Protein AF-A0A537PM00-F1 (afdb_monomer)

Nearest PDB structures (foldseek):
  5ksq-assembly1_A  TM=4.890E-01  e=3.059E-01  Xylella fastidiosa 9a5c
  5ksr-assembly1_B  TM=4.774E-01  e=4.488E-01  Xylella fastidiosa 9a5c
  8pk5-assembly1_A  TM=3.782E-01  e=7.976E-01  Homo sapiens
  8pk6-assembly2_C  TM=3.910E-01  e=1.170E+00  Homo sapiens
  9fa4-assembly1_A  TM=3.550E-01  e=1.611E+00  Homo sapiens

Foldseek 3Di:
DDDDDDDDDDDDDDDDDDDDDDDDDDDPPPDDPPVVVVVVVQVVVFDFLVVVQVVCVVLVFAEDEAEEEEEDQDPGGDRVVVVVCCVPVSYDYQAYEHEYEDEDQAQADDLVRQWDWDDSHSNYIYIYGYGYPNDDDDPLVSVVSVCVDPSNDPHDSVPYHYHYDDDDDDDPPPDPPADPPDDDDDDDDDDDDDDDDD

Structure (mmCIF, N/CA/C/O backbone):
data_AF-A0A537PM00-F1
#
_entry.id   AF-A0A537PM00-F1
#
loop_
_atom_site.group_PDB
_atom_site.id
_atom_site.type_symbol
_atom_site.label_atom_id
_atom_site.label_alt_id
_atom_site.label_comp_id
_atom_site.label_asym_id
_atom_site.label_entity_id
_atom_site.label_seq_id
_atom_site.pdbx_PDB_ins_code
_atom_site.Cartn_x
_atom_site.Cartn_y
_atom_site.Cartn_z
_atom_site.occupancy
_atom_site.B_iso_or_equiv
_atom_site.auth_seq_id
_atom_site.auth_comp_id
_atom_site.auth_asym_id
_atom_site.auth_atom_id
_atom_site.pdbx_PDB_model_num
ATOM 1 N N . MET A 1 1 ? 21.710 -29.309 -70.285 1.00 40.22 1 MET A N 1
ATOM 2 C CA . MET A 1 1 ? 23.106 -29.637 -70.669 1.00 40.22 1 MET A CA 1
ATOM 3 C C . MET A 1 1 ? 24.051 -28.569 -70.123 1.00 40.22 1 MET A C 1
ATOM 5 O O . MET A 1 1 ? 23.637 -27.424 -70.018 1.00 40.22 1 MET A O 1
ATOM 9 N N . ARG A 1 2 ? 25.289 -28.936 -69.764 1.00 36.19 2 ARG A N 1
ATOM 10 C CA . ARG A 1 2 ? 26.385 -28.049 -69.307 1.00 36.19 2 ARG A CA 1
ATOM 11 C C . ARG A 1 2 ? 27.651 -28.437 -70.090 1.00 36.19 2 ARG A C 1
ATOM 13 O O . ARG A 1 2 ? 27.814 -29.636 -70.314 1.00 36.19 2 ARG A O 1
ATOM 20 N N . PRO A 1 3 ? 28.487 -27.487 -70.553 1.00 44.44 3 PRO A N 1
ATOM 21 C CA . PRO A 1 3 ? 29.876 -27.334 -70.040 1.00 44.44 3 PRO A CA 1
ATOM 22 C C . PRO A 1 3 ? 30.380 -25.853 -70.138 1.00 44.44 3 PRO A C 1
ATOM 24 O O . PRO A 1 3 ? 29.645 -25.020 -70.648 1.00 44.44 3 PRO A O 1
ATOM 27 N N . LEU A 1 4 ? 31.571 -25.383 -69.714 1.00 32.53 4 LEU A N 1
ATOM 28 C CA . LEU A 1 4 ? 32.549 -25.750 -68.664 1.00 32.53 4 LEU A CA 1
ATOM 29 C C . LEU A 1 4 ? 33.390 -24.493 -68.288 1.00 32.53 4 LEU A C 1
ATOM 31 O O . LEU A 1 4 ? 33.630 -23.664 -69.156 1.00 32.53 4 LEU A O 1
ATOM 35 N N . ARG A 1 5 ? 34.001 -24.470 -67.084 1.00 31.89 5 ARG A N 1
ATOM 36 C CA . ARG A 1 5 ? 35.160 -23.611 -66.682 1.00 31.89 5 ARG A CA 1
ATOM 37 C C . ARG A 1 5 ? 34.893 -22.078 -66.603 1.00 31.89 5 ARG A C 1
ATOM 39 O O . ARG A 1 5 ? 33.915 -21.584 -67.130 1.00 31.89 5 ARG A O 1
ATOM 46 N N . SER A 1 6 ? 35.686 -21.276 -65.875 1.00 34.56 6 SER A N 1
ATOM 47 C CA . SER A 1 6 ? 37.011 -21.529 -65.273 1.00 34.56 6 SER A CA 1
ATOM 48 C C . SER A 1 6 ? 37.167 -21.018 -63.826 1.00 34.56 6 SER A C 1
ATOM 50 O O . SER A 1 6 ? 36.463 -20.114 -63.388 1.00 34.56 6 SER A O 1
ATOM 52 N N . ARG A 1 7 ? 38.124 -21.605 -63.089 1.00 36.31 7 ARG A N 1
ATOM 53 C CA . ARG A 1 7 ? 38.663 -21.066 -61.827 1.00 36.31 7 ARG A CA 1
ATOM 54 C C . ARG A 1 7 ? 39.645 -19.926 -62.127 1.00 36.31 7 ARG A C 1
ATOM 56 O O . ARG A 1 7 ? 40.481 -20.109 -63.010 1.00 36.31 7 ARG A O 1
ATOM 63 N N . ARG A 1 8 ? 39.718 -18.912 -61.256 1.00 34.91 8 ARG A N 1
ATOM 64 C CA . ARG A 1 8 ? 41.009 -18.371 -60.778 1.00 34.91 8 ARG A CA 1
ATOM 65 C C . ARG A 1 8 ? 40.946 -18.069 -59.283 1.00 34.91 8 ARG A C 1
ATOM 67 O O . ARG A 1 8 ? 39.906 -17.688 -58.761 1.00 34.91 8 ARG A O 1
ATOM 74 N N . SER A 1 9 ? 42.078 -18.284 -58.626 1.00 34.25 9 SER A N 1
ATOM 75 C CA . SER A 1 9 ? 42.306 -18.148 -57.189 1.00 34.25 9 SER A CA 1
ATOM 76 C C . SER A 1 9 ? 43.683 -17.524 -56.976 1.00 34.25 9 SER A C 1
ATOM 78 O O . SER A 1 9 ? 44.657 -18.068 -57.489 1.00 34.25 9 SER A O 1
ATOM 80 N N . PHE A 1 10 ? 43.742 -16.434 -56.218 1.00 30.50 10 PHE A N 1
ATOM 81 C CA . PHE A 1 10 ? 44.929 -15.751 -55.678 1.00 30.50 10 PHE A CA 1
ATOM 82 C C . PHE A 1 10 ? 44.395 -15.029 -54.413 1.00 30.50 10 PHE A C 1
ATOM 84 O O . PHE A 1 10 ? 43.325 -14.432 -54.502 1.00 30.50 10 PHE A O 1
ATOM 91 N N . SER A 1 11 ? 44.864 -15.211 -53.166 1.00 31.08 11 SER A N 1
ATOM 92 C CA . SER A 1 11 ? 46.208 -14.978 -52.585 1.00 31.08 11 SER A CA 1
ATOM 93 C C . SER A 1 11 ? 46.788 -13.607 -52.978 1.00 31.08 11 SER A C 1
ATOM 95 O O . SER A 1 11 ? 46.735 -13.234 -54.137 1.00 31.08 11 SER A O 1
ATOM 97 N N . ASN A 1 12 ? 47.330 -12.761 -52.101 1.00 28.44 12 ASN A N 1
ATOM 98 C CA . ASN A 1 12 ? 47.753 -12.863 -50.698 1.00 28.44 12 ASN A CA 1
ATOM 99 C C . ASN A 1 12 ? 47.516 -11.461 -50.059 1.00 28.44 12 ASN A C 1
ATOM 101 O O . ASN A 1 12 ? 47.523 -10.468 -50.775 1.00 28.44 12 ASN A O 1
ATOM 105 N N . GLY A 1 13 ? 47.173 -11.299 -48.780 1.00 28.38 13 GLY A N 1
ATOM 106 C CA . GLY A 1 13 ? 48.170 -11.190 -47.708 1.00 28.38 13 GLY A CA 1
ATOM 107 C C . GLY A 1 13 ? 48.757 -9.771 -47.557 1.00 28.38 13 GLY A C 1
ATOM 108 O O . GLY A 1 13 ? 49.742 -9.451 -48.210 1.00 28.38 13 GLY A O 1
ATOM 109 N N . ALA A 1 14 ? 48.207 -8.956 -46.647 1.00 33.38 14 ALA A N 1
ATOM 110 C CA . ALA A 1 14 ? 48.856 -7.748 -46.118 1.00 33.38 14 ALA A CA 1
ATOM 111 C C . ALA A 1 14 ? 48.401 -7.498 -44.667 1.00 33.38 14 ALA A C 1
ATOM 113 O O . ALA A 1 14 ? 47.208 -7.547 -44.368 1.00 33.38 14 ALA A O 1
ATOM 114 N N . GLN A 1 15 ? 49.355 -7.282 -43.759 1.00 34.00 15 GLN A N 1
ATOM 115 C CA . GLN A 1 15 ? 49.109 -7.076 -42.328 1.00 34.00 15 GLN A CA 1
ATOM 116 C C . GLN A 1 15 ? 48.976 -5.586 -41.976 1.00 34.00 15 GLN A C 1
ATOM 118 O O . GLN A 1 15 ? 49.559 -4.737 -42.644 1.00 34.00 15 GLN A O 1
ATOM 123 N N . GLY A 1 16 ? 48.337 -5.304 -40.835 1.00 28.77 16 GLY A N 1
ATOM 124 C CA . GLY A 1 16 ? 48.616 -4.106 -40.036 1.00 28.77 16 GLY A CA 1
ATOM 125 C C . GLY A 1 16 ? 47.567 -2.992 -40.088 1.00 28.77 16 GLY A C 1
ATOM 126 O O . GLY A 1 16 ? 47.546 -2.179 -41.002 1.00 28.77 16 GLY A O 1
ATOM 127 N N . SER A 1 17 ? 46.795 -2.839 -39.011 1.00 35.16 17 SER A N 1
ATOM 128 C CA . SER A 1 17 ? 47.140 -1.844 -37.980 1.00 35.16 17 SER A CA 1
ATOM 129 C C . SER A 1 17 ? 46.074 -1.791 -36.882 1.00 35.16 17 SER A C 1
ATOM 131 O O . SER A 1 17 ? 44.874 -1.719 -37.140 1.00 35.16 17 SER A O 1
ATOM 133 N N . LEU A 1 18 ? 46.531 -1.812 -35.634 1.00 38.19 18 LEU A N 1
ATOM 134 C CA . LEU A 1 18 ? 45.698 -1.704 -34.446 1.00 38.19 18 LEU A CA 1
ATOM 135 C C . LEU A 1 18 ? 45.277 -0.233 -34.257 1.00 38.19 18 LEU A C 1
ATOM 137 O O . LEU A 1 18 ? 46.126 0.600 -33.945 1.00 38.19 18 LEU A O 1
ATOM 141 N N . LYS A 1 19 ? 43.983 0.106 -34.368 1.00 38.69 19 LYS A N 1
ATOM 142 C CA . LYS A 1 19 ? 43.458 1.353 -33.777 1.00 38.69 19 LYS A CA 1
ATOM 143 C C . LYS A 1 19 ? 42.208 1.119 -32.937 1.00 38.69 19 LYS A C 1
ATOM 145 O O . LYS A 1 19 ? 4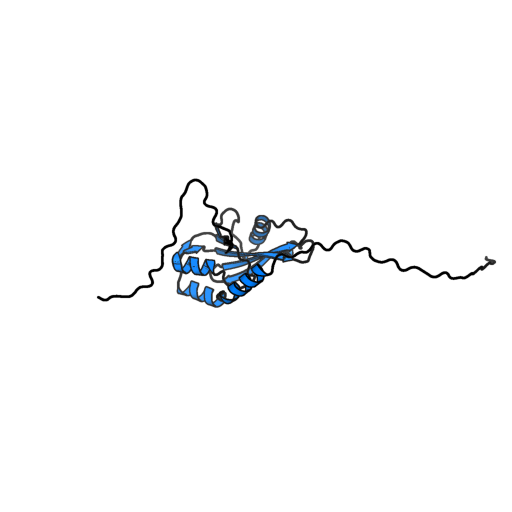1.220 0.534 -33.365 1.00 38.69 19 LYS A O 1
ATOM 150 N N . GLN A 1 20 ? 42.335 1.562 -31.693 1.00 40.91 20 GLN A N 1
ATOM 151 C CA . GLN A 1 20 ? 41.449 1.303 -30.571 1.00 40.91 20 GLN A CA 1
ATOM 152 C C . GLN A 1 20 ? 40.139 2.099 -30.656 1.00 40.91 20 GLN A C 1
ATOM 154 O O . GLN A 1 20 ? 40.108 3.223 -31.148 1.00 40.91 20 GLN A O 1
ATOM 159 N N . GLY A 1 21 ? 39.105 1.560 -30.007 1.00 32.59 21 GLY A N 1
ATOM 160 C CA . GLY A 1 21 ? 38.351 2.362 -29.042 1.00 32.59 21 GLY A CA 1
ATOM 161 C C . GLY A 1 21 ? 37.271 3.300 -29.576 1.00 32.59 21 GLY A C 1
ATOM 162 O O . GLY A 1 21 ? 37.342 4.504 -29.357 1.00 32.59 21 GLY A O 1
ATOM 163 N N . ARG A 1 22 ? 36.170 2.744 -30.098 1.00 45.22 22 ARG A N 1
ATOM 164 C CA . ARG A 1 22 ? 34.860 3.374 -29.869 1.00 45.22 22 ARG A CA 1
ATOM 165 C C . ARG A 1 22 ? 34.348 2.938 -28.493 1.00 45.22 22 ARG A C 1
ATOM 167 O O . ARG A 1 22 ? 33.936 1.794 -28.333 1.00 45.22 22 ARG A O 1
ATOM 174 N N . ARG A 1 23 ? 34.345 3.847 -27.518 1.00 36.25 23 ARG A N 1
ATOM 175 C CA . ARG A 1 23 ? 33.449 3.784 -26.353 1.00 36.25 23 ARG A CA 1
ATOM 176 C C . ARG A 1 23 ? 32.630 5.065 -26.322 1.00 36.25 23 ARG A C 1
ATOM 178 O O . ARG A 1 23 ? 33.195 6.151 -26.417 1.00 36.25 23 ARG A O 1
ATOM 185 N N . ALA A 1 24 ? 31.314 4.926 -26.195 1.00 41.91 24 ALA A N 1
ATOM 186 C CA . ALA A 1 24 ? 30.487 6.031 -25.733 1.00 41.91 24 ALA A CA 1
ATOM 187 C C . ALA A 1 24 ? 30.914 6.389 -24.294 1.00 41.91 24 ALA A C 1
ATOM 189 O O . ALA A 1 24 ? 31.340 5.490 -23.562 1.00 41.91 24 ALA A O 1
ATOM 190 N N . PRO A 1 25 ? 30.842 7.663 -23.878 1.00 37.38 25 PRO A N 1
ATOM 191 C CA . PRO A 1 25 ? 31.108 8.022 -22.493 1.00 37.38 25 PRO A CA 1
ATOM 192 C C . PRO A 1 25 ? 30.031 7.414 -21.586 1.00 37.38 25 PRO A C 1
ATOM 194 O O . PRO A 1 25 ? 28.849 7.728 -21.729 1.00 37.38 25 PRO A O 1
ATOM 197 N N . ASP A 1 26 ? 30.450 6.558 -20.651 1.00 40.34 26 ASP A N 1
ATOM 198 C CA . ASP A 1 26 ? 29.596 6.070 -19.568 1.00 40.34 26 ASP A CA 1
ATOM 199 C C . ASP A 1 26 ? 29.036 7.266 -18.785 1.00 40.34 26 ASP A C 1
ATOM 201 O O . ASP A 1 26 ? 29.788 8.032 -18.177 1.00 40.34 26 ASP A O 1
ATOM 205 N N . LEU A 1 27 ? 27.711 7.418 -18.775 1.00 41.03 27 LEU A N 1
ATOM 206 C CA . LEU A 1 27 ? 27.029 8.332 -17.863 1.00 41.03 27 LEU A CA 1
ATOM 207 C C . LEU A 1 27 ? 27.158 7.767 -16.440 1.00 41.03 27 LEU A C 1
ATOM 209 O O . LEU A 1 27 ? 26.622 6.689 -16.168 1.00 41.03 27 LEU A O 1
ATOM 213 N N . PRO A 1 28 ? 27.840 8.453 -15.503 1.00 39.81 28 PRO A N 1
ATOM 214 C CA . PRO A 1 28 ? 28.025 7.921 -14.165 1.00 39.81 28 PRO A CA 1
ATOM 215 C C . PRO A 1 28 ? 26.716 8.038 -13.382 1.00 39.81 28 PRO A C 1
ATOM 217 O O . PRO A 1 28 ? 26.433 9.075 -12.776 1.00 39.81 28 PRO A O 1
ATOM 220 N N . ASN A 1 29 ? 25.939 6.954 -13.326 1.00 46.81 29 ASN A N 1
ATOM 221 C CA . ASN A 1 29 ? 24.838 6.829 -12.374 1.00 46.81 29 ASN A CA 1
ATOM 222 C C . ASN A 1 29 ? 25.399 6.674 -10.944 1.00 46.81 29 ASN A C 1
ATOM 224 O O . ASN A 1 29 ? 25.472 5.584 -10.382 1.00 46.81 29 ASN A O 1
ATOM 228 N N . ARG A 1 30 ? 25.872 7.789 -10.375 1.00 51.03 30 ARG A N 1
ATOM 229 C CA . ARG A 1 30 ? 26.383 7.909 -9.001 1.00 51.03 30 ARG A CA 1
ATOM 230 C C . ARG A 1 30 ? 25.526 8.851 -8.161 1.00 51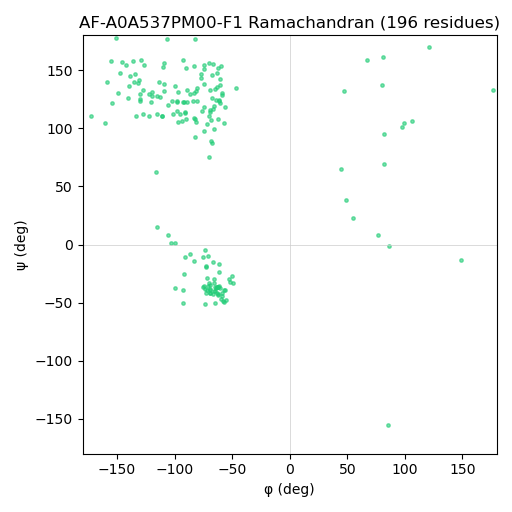.03 30 ARG A C 1
ATOM 232 O O . ARG A 1 30 ? 25.993 9.848 -7.617 1.00 51.03 30 ARG A O 1
ATOM 239 N N . ARG A 1 31 ? 24.267 8.463 -8.002 1.00 49.94 31 ARG A N 1
ATOM 240 C CA . ARG A 1 31 ? 23.513 8.594 -6.749 1.00 49.94 31 ARG A CA 1
ATOM 241 C C . ARG A 1 31 ? 22.872 7.211 -6.605 1.00 49.94 31 ARG A C 1
ATOM 243 O O . ARG A 1 31 ? 22.140 6.807 -7.491 1.00 49.94 31 ARG A O 1
ATOM 250 N N . ILE A 1 32 ? 23.258 6.365 -5.653 1.00 49.94 32 ILE A N 1
ATOM 251 C CA . ILE A 1 32 ? 22.787 6.431 -4.266 1.00 49.94 32 ILE A CA 1
ATOM 252 C C . ILE A 1 32 ? 23.592 5.412 -3.415 1.00 49.94 32 ILE A C 1
ATOM 254 O O . ILE A 1 32 ? 23.433 4.205 -3.587 1.00 49.94 32 ILE A O 1
ATOM 258 N N . PRO A 1 33 ? 24.474 5.866 -2.504 1.00 46.69 33 PRO A N 1
ATOM 259 C CA . PRO A 1 33 ? 24.948 5.032 -1.386 1.00 46.69 33 PRO A CA 1
ATOM 260 C C . PRO A 1 33 ? 24.205 5.351 -0.079 1.00 46.69 33 PRO A C 1
ATOM 262 O O . PRO A 1 33 ? 23.893 4.462 0.711 1.00 46.69 33 PRO A O 1
ATOM 265 N N . GLU A 1 34 ? 23.900 6.633 0.141 1.00 49.12 34 GLU A N 1
ATOM 266 C CA . GLU A 1 34 ? 23.347 7.147 1.399 1.00 49.12 34 GLU A CA 1
ATOM 267 C C . GLU A 1 34 ? 21.892 6.730 1.625 1.00 49.12 34 GLU A C 1
ATOM 269 O O . GLU A 1 34 ? 21.526 6.376 2.742 1.00 49.12 34 GLU A O 1
ATOM 274 N N . GLU A 1 35 ? 21.059 6.718 0.580 1.00 48.81 35 GLU A N 1
ATOM 275 C CA . GLU A 1 35 ? 19.671 6.249 0.688 1.00 48.81 35 GLU A CA 1
ATOM 276 C C . GLU A 1 35 ? 19.625 4.753 1.020 1.00 48.81 35 GLU A C 1
ATOM 278 O O . GLU A 1 35 ? 18.865 4.355 1.896 1.00 48.81 35 GLU A O 1
ATOM 283 N N . THR A 1 36 ? 20.507 3.946 0.418 1.00 54.00 36 THR A N 1
ATOM 284 C CA . THR A 1 36 ? 20.659 2.514 0.717 1.00 54.00 36 THR A CA 1
ATOM 285 C C . THR A 1 36 ? 21.087 2.287 2.166 1.00 54.00 36 THR A C 1
ATOM 287 O O . THR A 1 36 ? 20.512 1.444 2.849 1.00 54.00 36 THR A O 1
ATOM 290 N N . ALA A 1 37 ? 22.042 3.071 2.678 1.00 58.28 37 ALA A N 1
ATOM 291 C CA . ALA A 1 37 ? 22.466 3.005 4.078 1.00 58.28 37 ALA A CA 1
ATOM 292 C C . ALA A 1 37 ? 21.357 3.460 5.050 1.00 58.28 37 ALA A C 1
ATOM 294 O O . ALA A 1 37 ? 21.105 2.805 6.063 1.00 58.28 37 ALA A O 1
ATOM 295 N N . LEU A 1 38 ? 20.641 4.543 4.726 1.00 60.84 38 LEU A N 1
ATOM 296 C CA . LEU A 1 38 ? 19.494 5.030 5.500 1.00 60.84 38 LEU A CA 1
ATOM 297 C C . LEU A 1 38 ? 18.335 4.027 5.498 1.00 60.84 38 LEU A C 1
ATOM 299 O O . LEU A 1 38 ? 17.656 3.876 6.513 1.00 60.84 38 LEU A O 1
ATOM 303 N N . GLU A 1 39 ? 18.101 3.343 4.383 1.00 61.69 39 GLU A N 1
ATOM 304 C CA . GLU A 1 39 ? 17.070 2.319 4.240 1.00 61.69 39 GLU A CA 1
ATOM 305 C C . GLU A 1 39 ? 17.458 1.022 4.967 1.00 61.69 39 GLU A C 1
ATOM 307 O O . GLU A 1 39 ? 16.621 0.453 5.664 1.00 61.69 39 GLU A O 1
ATOM 312 N N . GLN A 1 40 ? 18.735 0.621 4.948 1.00 59.25 40 GLN A N 1
ATOM 313 C CA . GLN A 1 40 ? 19.267 -0.467 5.784 1.00 59.25 40 GLN A CA 1
ATOM 314 C C . GLN A 1 40 ? 19.212 -0.149 7.288 1.00 59.25 40 GLN A C 1
ATOM 316 O O . GLN A 1 40 ? 18.933 -1.029 8.102 1.00 59.25 40 GLN A O 1
ATOM 321 N N . GLN A 1 41 ? 19.443 1.104 7.690 1.00 61.69 41 GLN A N 1
ATOM 322 C CA . GLN A 1 41 ? 19.265 1.520 9.083 1.00 61.69 41 GLN A CA 1
ATOM 323 C C . GLN A 1 41 ? 17.778 1.519 9.482 1.00 61.69 41 GLN A C 1
ATOM 325 O O . GLN A 1 41 ? 17.443 1.176 10.616 1.00 61.69 41 GLN A O 1
ATOM 330 N N . ARG A 1 42 ? 16.874 1.873 8.558 1.00 64.69 42 ARG A N 1
ATOM 331 C CA . ARG A 1 42 ? 15.418 1.865 8.779 1.00 64.69 42 ARG A CA 1
ATOM 332 C C . ARG A 1 42 ? 14.821 0.463 8.782 1.00 64.69 42 ARG A C 1
ATOM 334 O O . ARG A 1 42 ? 13.899 0.234 9.560 1.00 64.69 42 ARG A O 1
ATOM 341 N N . SER A 1 43 ? 15.320 -0.463 7.965 1.00 60.84 43 SER A N 1
ATOM 342 C CA . SER A 1 43 ? 14.797 -1.833 7.891 1.00 60.84 43 SER A CA 1
ATOM 343 C C . SER A 1 43 ? 14.965 -2.580 9.216 1.00 60.84 43 SER A C 1
ATOM 345 O O . SER A 1 43 ? 14.036 -3.257 9.644 1.00 60.84 43 SER A O 1
ATOM 347 N N . ARG A 1 44 ? 16.071 -2.345 9.939 1.00 61.31 44 ARG A N 1
ATOM 348 C CA . ARG A 1 44 ? 16.313 -2.868 11.301 1.00 61.31 44 ARG A CA 1
ATOM 349 C C . ARG A 1 44 ? 15.309 -2.394 12.361 1.00 61.31 44 ARG A C 1
ATOM 351 O O . ARG A 1 44 ? 15.257 -2.980 13.434 1.00 61.31 44 ARG A O 1
ATOM 358 N N . LEU A 1 45 ? 14.545 -1.333 12.088 1.00 64.38 45 LEU A N 1
ATOM 359 C CA . LEU A 1 45 ? 13.521 -0.778 12.984 1.00 64.38 45 LEU A CA 1
ATOM 360 C C . LEU A 1 45 ? 12.088 -1.106 12.525 1.00 64.38 45 LEU A C 1
ATOM 362 O O . LEU A 1 45 ? 11.132 -0.551 13.070 1.00 64.38 45 LEU A O 1
ATOM 366 N N . ARG A 1 46 ? 11.913 -1.959 11.506 1.00 73.81 46 ARG A N 1
ATOM 367 C CA . ARG A 1 46 ? 10.585 -2.387 11.049 1.00 73.81 46 ARG A CA 1
ATOM 368 C C . ARG A 1 46 ? 10.084 -3.540 11.902 1.00 73.81 46 ARG A C 1
ATOM 370 O O . ARG A 1 46 ? 10.721 -4.584 11.975 1.00 73.81 46 ARG A O 1
ATOM 377 N N . GLN A 1 47 ? 8.911 -3.346 12.496 1.00 79.12 47 GLN A N 1
ATOM 378 C CA . GLN A 1 47 ? 8.147 -4.441 13.077 1.00 79.12 47 GLN A CA 1
ATOM 379 C C . GLN A 1 47 ? 7.655 -5.368 11.959 1.00 79.12 47 GLN A C 1
ATOM 381 O O . GLN A 1 47 ? 7.346 -4.906 10.848 1.00 79.12 47 GLN A O 1
ATOM 386 N N . ARG A 1 48 ? 7.587 -6.667 12.258 1.00 88.19 48 ARG A N 1
ATOM 387 C CA . ARG A 1 48 ? 7.028 -7.651 11.336 1.00 88.19 48 ARG A CA 1
ATOM 388 C C . ARG A 1 48 ? 5.529 -7.415 11.143 1.00 88.19 48 ARG A C 1
ATOM 390 O O . ARG A 1 48 ? 4.853 -6.812 11.979 1.00 88.19 48 ARG A O 1
ATOM 397 N N . GLU A 1 49 ? 5.016 -7.861 10.005 1.00 91.50 49 GLU A N 1
ATOM 398 C CA . GLU A 1 49 ? 3.626 -7.616 9.610 1.00 91.50 49 GLU A CA 1
ATOM 399 C C . GLU A 1 49 ? 2.633 -8.395 10.486 1.00 91.50 49 GLU A C 1
ATOM 401 O O . GLU A 1 49 ? 1.624 -7.837 10.912 1.00 91.50 49 GLU A O 1
ATOM 406 N N . ASP A 1 50 ? 2.976 -9.630 10.852 1.00 91.69 50 ASP A N 1
ATOM 407 C CA . ASP A 1 50 ? 2.214 -10.503 11.749 1.00 91.69 50 ASP A CA 1
ATOM 408 C C . ASP A 1 50 ? 2.126 -9.956 13.183 1.00 91.69 50 ASP A C 1
ATOM 410 O O . ASP A 1 50 ? 1.028 -9.801 13.723 1.00 91.69 50 ASP A O 1
ATOM 414 N N . GLU A 1 51 ? 3.261 -9.578 13.777 1.00 92.44 51 GLU A N 1
ATOM 415 C CA . GLU A 1 51 ? 3.319 -8.950 15.106 1.00 92.44 51 GLU A CA 1
ATOM 416 C C . GLU A 1 51 ? 2.480 -7.664 15.175 1.00 92.44 51 GLU A C 1
ATOM 418 O O . GLU A 1 51 ? 1.839 -7.372 16.186 1.00 92.44 51 GLU A O 1
ATOM 423 N N . PHE A 1 52 ? 2.492 -6.867 14.105 1.00 92.31 52 PHE A N 1
ATOM 424 C CA . PHE A 1 52 ? 1.724 -5.629 14.043 1.00 92.31 52 PHE A CA 1
ATOM 425 C C . PHE A 1 52 ? 0.224 -5.876 13.900 1.00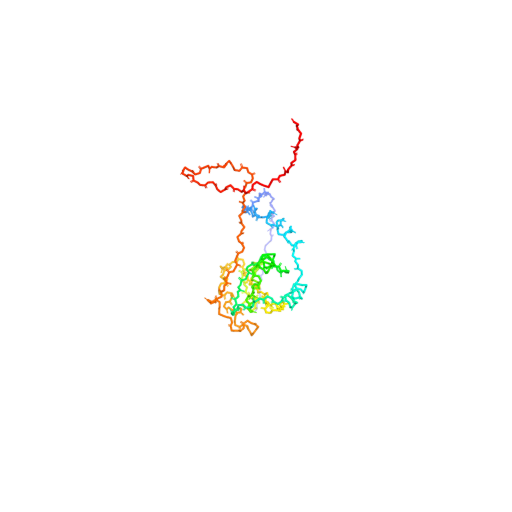 92.31 52 PHE A C 1
ATOM 427 O O . PHE A 1 52 ? -0.567 -5.201 14.557 1.00 92.31 52 PHE A O 1
ATOM 434 N N . VAL A 1 53 ? -0.182 -6.842 13.073 1.00 94.56 53 VAL A N 1
ATOM 435 C CA . VAL A 1 53 ? -1.593 -7.219 12.935 1.00 94.56 53 VAL A CA 1
ATOM 436 C C . VAL A 1 53 ? -2.137 -7.745 14.261 1.00 94.56 53 VAL A C 1
ATOM 438 O O . VAL A 1 53 ? -3.213 -7.310 14.672 1.00 94.56 53 VAL A O 1
ATOM 441 N N . ALA A 1 54 ? -1.378 -8.578 14.981 1.00 94.44 54 ALA A N 1
ATOM 442 C CA . ALA A 1 54 ? -1.733 -9.005 16.335 1.00 94.44 54 ALA A CA 1
ATOM 443 C C . ALA A 1 54 ? -1.924 -7.800 17.277 1.00 94.44 54 ALA A C 1
ATOM 445 O O . ALA A 1 54 ? -2.977 -7.670 17.905 1.00 94.44 54 ALA A O 1
ATOM 446 N N . TRP A 1 55 ? -0.970 -6.860 17.292 1.00 93.62 55 TRP A N 1
ATOM 447 C CA . TRP A 1 55 ? -1.061 -5.638 18.098 1.00 93.62 55 TRP A CA 1
ATOM 448 C C . TRP A 1 55 ? -2.298 -4.785 17.758 1.00 93.62 55 TRP A C 1
ATOM 450 O O . TRP A 1 55 ? -2.980 -4.308 18.666 1.00 93.62 55 TRP A O 1
ATOM 460 N N . VAL A 1 56 ? -2.642 -4.621 16.473 1.00 94.19 56 VAL A N 1
ATOM 461 C CA . VAL A 1 56 ? -3.842 -3.876 16.036 1.00 94.19 56 VAL A CA 1
ATOM 462 C C . VAL A 1 56 ? -5.137 -4.570 16.479 1.00 94.19 56 VAL A C 1
ATOM 464 O O . VAL A 1 56 ? -6.078 -3.889 16.888 1.00 94.19 56 VAL A O 1
ATOM 467 N N . LEU A 1 57 ? -5.202 -5.904 16.416 1.00 93.75 57 LEU A N 1
ATOM 468 C CA . LEU A 1 57 ? -6.378 -6.684 16.829 1.00 93.75 57 LEU A CA 1
ATOM 469 C C . LEU A 1 57 ? -6.595 -6.674 18.352 1.00 93.75 57 LEU A C 1
ATOM 471 O O . LEU A 1 57 ? -7.741 -6.673 18.808 1.00 93.75 57 LEU A O 1
ATOM 475 N N . GLU A 1 58 ? -5.508 -6.627 19.122 1.00 95.25 58 GLU A N 1
ATOM 476 C CA . GLU A 1 58 ? -5.521 -6.490 20.581 1.00 95.25 58 GLU A CA 1
ATOM 477 C C . GLU A 1 58 ? -5.896 -5.064 21.020 1.00 95.25 58 GLU A C 1
ATOM 479 O O . GLU A 1 58 ? -6.821 -4.878 21.807 1.00 95.25 58 GLU A O 1
ATOM 484 N N . ASN A 1 59 ? -5.223 -4.045 20.472 1.00 93.12 59 ASN A N 1
ATOM 485 C CA . ASN A 1 59 ? -5.344 -2.655 20.931 1.00 93.12 59 ASN A CA 1
ATOM 486 C C . ASN A 1 59 ? -6.556 -1.918 20.335 1.00 93.12 59 ASN A C 1
ATOM 488 O O . ASN A 1 59 ? -6.915 -0.852 20.831 1.00 93.12 59 ASN A O 1
ATOM 492 N N . ARG A 1 60 ? -7.175 -2.472 19.281 1.00 92.81 60 ARG A N 1
ATOM 493 C CA . ARG A 1 60 ? -8.435 -2.015 18.658 1.00 92.81 60 ARG A CA 1
ATOM 494 C C . ARG A 1 60 ? -8.515 -0.487 18.463 1.00 92.81 60 ARG A C 1
ATOM 496 O O . ARG A 1 60 ? -9.367 0.163 19.071 1.00 92.81 60 ARG A O 1
ATOM 503 N N . PRO A 1 61 ? -7.645 0.103 17.618 1.00 94.94 61 PRO A N 1
ATOM 504 C CA . PRO A 1 61 ? -7.706 1.529 17.306 1.00 94.94 61 PRO A CA 1
ATOM 505 C C . PRO A 1 61 ? -9.056 1.911 16.681 1.00 94.94 61 PRO A C 1
ATOM 507 O O . PRO A 1 61 ? -9.706 1.096 16.020 1.00 94.94 61 PRO A O 1
ATOM 510 N N . ILE A 1 62 ? -9.442 3.176 16.847 1.00 96.88 62 ILE A N 1
ATOM 511 C CA . ILE A 1 62 ? -10.648 3.751 16.242 1.00 96.88 62 ILE A CA 1
ATOM 512 C C . ILE A 1 62 ? -10.547 3.612 14.720 1.00 96.88 62 ILE A C 1
ATOM 514 O O . ILE A 1 62 ? -9.530 3.980 14.126 1.00 96.88 62 ILE A O 1
ATOM 518 N N . ARG A 1 63 ? -11.604 3.096 14.086 1.00 96.31 63 ARG A N 1
ATOM 519 C CA . ARG A 1 63 ? -11.688 2.985 12.627 1.00 96.31 63 ARG A CA 1
ATOM 520 C C . ARG A 1 63 ? -12.361 4.213 12.026 1.00 96.31 63 ARG A C 1
ATOM 522 O O . ARG A 1 63 ? -13.489 4.530 12.386 1.00 96.31 63 ARG A O 1
ATOM 529 N N . LEU A 1 64 ? -11.665 4.884 11.113 1.00 95.88 64 LEU A N 1
ATOM 530 C CA . LEU A 1 64 ? -12.243 5.904 10.242 1.00 95.88 64 LEU A CA 1
ATOM 531 C C . LEU A 1 64 ? -12.769 5.222 8.965 1.00 95.88 64 LEU A C 1
ATOM 533 O O . LEU A 1 64 ? -12.026 4.415 8.394 1.00 95.88 64 LEU A O 1
ATOM 537 N N . PRO A 1 65 ? -14.002 5.515 8.512 1.00 95.00 65 PRO A N 1
ATOM 538 C CA . PRO A 1 65 ? -14.560 4.896 7.317 1.00 95.00 65 PRO A CA 1
ATOM 539 C C . PRO A 1 65 ? -13.750 5.224 6.059 1.00 95.00 65 PRO A C 1
ATOM 541 O O . PRO A 1 65 ? -13.112 6.275 5.961 1.00 95.00 65 PRO A O 1
ATOM 544 N N . GLY A 1 66 ? -13.794 4.315 5.086 1.00 94.94 66 GLY A N 1
ATOM 545 C CA . GLY A 1 66 ? -13.072 4.455 3.820 1.00 94.94 66 GLY A CA 1
ATOM 546 C C . GLY A 1 66 ? -11.626 3.958 3.893 1.00 94.94 66 GLY A C 1
ATOM 547 O O . GLY A 1 66 ? -11.288 3.074 4.689 1.00 94.94 66 GLY A O 1
ATOM 548 N N . ALA A 1 67 ? -10.762 4.487 3.018 1.00 96.94 67 ALA A N 1
ATOM 549 C CA . ALA A 1 67 ? -9.395 3.995 2.872 1.00 96.94 67 ALA A CA 1
ATOM 550 C C . ALA A 1 67 ? -8.315 5.083 2.923 1.00 96.94 67 ALA A C 1
ATOM 552 O O . ALA A 1 67 ? -8.562 6.261 2.665 1.00 96.94 67 ALA A O 1
ATOM 553 N N . ALA A 1 68 ? -7.090 4.655 3.227 1.00 96.31 68 ALA A N 1
ATOM 554 C CA . ALA A 1 68 ? -5.896 5.483 3.137 1.00 96.31 68 ALA A CA 1
ATOM 555 C C . ALA A 1 68 ? -4.735 4.742 2.472 1.00 96.31 68 ALA A C 1
ATOM 557 O O . ALA A 1 68 ? -4.487 3.573 2.767 1.00 96.31 68 ALA A O 1
ATOM 558 N N . ALA A 1 69 ? -3.977 5.443 1.631 1.00 96.00 69 ALA A N 1
ATOM 559 C CA . ALA A 1 69 ? -2.744 4.943 1.036 1.00 96.00 69 ALA A CA 1
ATOM 560 C C . ALA A 1 69 ? -1.524 5.539 1.748 1.00 96.00 69 ALA A C 1
ATOM 562 O O . ALA A 1 69 ? -1.358 6.756 1.833 1.00 96.00 69 ALA A O 1
ATOM 563 N N . ILE A 1 70 ? -0.655 4.672 2.263 1.00 94.56 70 ILE A N 1
ATOM 564 C CA . ILE A 1 70 ? 0.570 5.030 2.978 1.00 94.56 70 ILE A CA 1
ATOM 565 C C . ILE A 1 70 ? 1.757 4.626 2.111 1.00 94.56 70 ILE A C 1
ATOM 567 O O . ILE A 1 70 ? 2.034 3.438 1.940 1.00 94.56 70 ILE A O 1
ATOM 571 N N . PHE A 1 71 ? 2.474 5.619 1.588 1.00 92.75 71 PHE A N 1
ATOM 572 C CA . PHE A 1 71 ? 3.647 5.386 0.754 1.00 92.75 71 PHE A CA 1
ATOM 573 C C . PHE A 1 71 ? 4.816 4.821 1.564 1.00 92.75 71 PHE A C 1
ATOM 575 O O . PHE A 1 71 ? 5.194 5.353 2.615 1.00 92.75 71 PHE A O 1
ATOM 582 N N . THR A 1 72 ? 5.436 3.768 1.036 1.00 89.38 72 THR A N 1
ATOM 583 C CA . THR A 1 72 ? 6.587 3.093 1.631 1.00 89.38 72 THR A CA 1
ATOM 584 C C . THR A 1 72 ? 7.621 2.708 0.575 1.00 89.38 72 THR A C 1
ATOM 586 O O . THR A 1 72 ? 7.286 2.168 -0.472 1.00 89.38 72 THR A O 1
ATOM 589 N N . ALA A 1 73 ? 8.901 2.940 0.878 1.00 81.50 73 ALA A N 1
ATOM 590 C CA . ALA A 1 73 ? 10.025 2.425 0.086 1.00 81.50 73 ALA A CA 1
ATOM 591 C C . ALA A 1 73 ? 10.264 0.915 0.314 1.00 81.50 73 ALA A C 1
ATOM 593 O O . ALA A 1 73 ? 11.040 0.284 -0.394 1.00 81.50 73 ALA A O 1
ATOM 594 N N . ALA A 1 74 ? 9.607 0.336 1.324 1.00 73.75 74 ALA A N 1
ATOM 595 C CA . ALA A 1 74 ? 9.777 -1.052 1.728 1.00 73.75 74 ALA A CA 1
ATOM 596 C C . ALA A 1 74 ? 8.872 -2.004 0.941 1.00 73.75 74 ALA A C 1
ATOM 598 O O . ALA A 1 74 ? 7.649 -1.839 0.960 1.00 73.75 74 ALA A O 1
ATOM 599 N N . SER A 1 75 ? 9.459 -3.065 0.387 1.00 72.69 75 SER A N 1
ATOM 600 C CA . SER A 1 75 ? 8.733 -4.240 -0.109 1.00 72.69 75 SER A CA 1
ATOM 601 C C . SER A 1 75 ? 8.168 -5.125 1.012 1.00 72.69 75 SER A C 1
ATOM 603 O O . SER A 1 75 ? 7.234 -5.880 0.762 1.00 72.69 75 SER A O 1
ATOM 605 N N . SER A 1 76 ? 8.675 -5.016 2.246 1.00 82.81 76 SER A N 1
ATOM 606 C CA . SER A 1 76 ? 8.222 -5.801 3.402 1.00 82.81 76 SER A CA 1
ATOM 607 C C . SER A 1 76 ? 8.282 -5.027 4.722 1.00 82.81 76 SER A C 1
ATOM 609 O O . SER A 1 76 ? 9.047 -4.067 4.882 1.00 82.81 76 SER A O 1
ATOM 611 N N . GLY A 1 77 ? 7.473 -5.464 5.689 1.00 87.25 77 GLY A N 1
ATOM 612 C CA . GLY A 1 77 ? 7.442 -4.905 7.037 1.00 87.25 77 GLY A CA 1
ATOM 613 C C . GLY A 1 77 ? 6.626 -3.618 7.136 1.00 87.25 77 GLY A C 1
ATOM 614 O O . GLY A 1 77 ? 6.346 -2.924 6.151 1.00 87.25 77 GLY A O 1
ATOM 615 N N . ILE A 1 78 ? 6.239 -3.278 8.362 1.00 90.69 78 ILE A N 1
ATOM 616 C CA . ILE A 1 78 ? 5.351 -2.142 8.604 1.00 90.69 78 ILE A CA 1
ATOM 617 C C . ILE A 1 78 ? 6.140 -0.826 8.593 1.00 90.69 78 ILE A C 1
ATOM 619 O O . ILE A 1 78 ? 7.176 -0.717 9.260 1.00 90.69 78 ILE A O 1
ATOM 623 N N . PRO A 1 79 ? 5.677 0.214 7.869 1.00 88.69 79 PRO A N 1
ATOM 624 C CA . PRO A 1 79 ? 6.327 1.516 7.899 1.00 88.69 79 PRO A CA 1
ATOM 625 C C . PRO A 1 79 ? 6.307 2.104 9.313 1.00 88.69 79 PRO A C 1
ATOM 627 O O . PRO A 1 79 ? 5.244 2.317 9.891 1.00 88.69 79 PRO A O 1
ATOM 630 N N . LEU A 1 80 ? 7.480 2.457 9.848 1.00 84.38 80 LEU A N 1
ATOM 631 C CA . LEU A 1 80 ? 7.625 3.036 11.194 1.00 84.38 80 LEU A CA 1
ATOM 632 C C . LEU A 1 80 ? 6.726 4.272 11.430 1.00 84.38 80 LEU A C 1
ATOM 634 O O . LEU A 1 80 ? 6.271 4.516 12.544 1.00 84.38 80 LEU A O 1
ATOM 638 N N . GLY A 1 81 ? 6.418 5.030 10.370 1.00 84.06 81 GLY A N 1
ATOM 639 C CA . GLY A 1 81 ? 5.474 6.151 10.431 1.00 84.06 81 GLY A CA 1
ATOM 640 C C . GLY A 1 81 ? 4.041 5.744 10.803 1.00 84.06 81 GLY A C 1
ATOM 641 O O . GLY A 1 81 ? 3.404 6.464 11.565 1.00 84.06 81 GLY A O 1
ATOM 642 N N . LEU A 1 82 ? 3.559 4.584 10.340 1.00 89.19 82 LEU A N 1
ATOM 643 C CA . LEU A 1 82 ? 2.241 4.048 10.704 1.00 89.19 82 LEU A CA 1
ATOM 644 C C . LEU A 1 82 ? 2.209 3.611 12.176 1.00 89.19 82 LEU A C 1
ATOM 646 O O . LEU A 1 82 ? 1.261 3.923 12.893 1.00 89.19 82 LEU A O 1
ATOM 650 N N . MET A 1 83 ? 3.278 2.967 12.654 1.00 87.69 83 MET A N 1
ATOM 651 C CA . MET A 1 83 ? 3.424 2.617 14.072 1.00 87.69 83 MET A CA 1
ATOM 652 C C . MET A 1 83 ? 3.355 3.862 14.970 1.00 87.69 83 MET A C 1
ATOM 654 O O . MET A 1 83 ? 2.586 3.899 15.929 1.00 87.69 83 MET A O 1
ATOM 658 N N . HIS A 1 84 ? 4.113 4.914 14.644 1.00 87.00 84 HIS A N 1
ATOM 659 C CA . HIS A 1 84 ? 4.059 6.171 15.395 1.00 87.00 84 HIS A CA 1
ATOM 660 C C . HIS A 1 84 ? 2.681 6.844 15.313 1.00 87.00 84 HIS A C 1
ATOM 662 O O . HIS A 1 84 ? 2.175 7.300 16.337 1.00 87.00 84 HIS A O 1
ATOM 668 N N . HIS A 1 85 ? 2.045 6.857 14.135 1.00 89.00 85 HIS A N 1
ATOM 669 C CA . HIS A 1 85 ? 0.688 7.384 13.966 1.00 89.00 85 HIS A CA 1
ATOM 670 C C . HIS A 1 85 ? -0.302 6.702 14.919 1.00 89.00 85 HIS A C 1
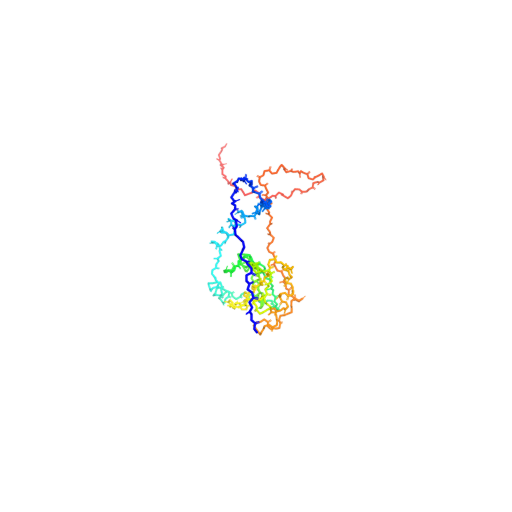ATOM 672 O O . HIS A 1 85 ? -1.033 7.384 15.632 1.00 89.00 85 HIS A O 1
ATOM 678 N N . LEU A 1 86 ? -0.282 5.369 15.003 1.00 91.06 86 LEU A N 1
ATOM 679 C CA . LEU A 1 86 ? -1.202 4.621 15.860 1.00 91.06 86 LEU A CA 1
ATOM 680 C C . LEU A 1 86 ? -0.914 4.780 17.354 1.00 91.06 86 LEU A C 1
ATOM 682 O O . LEU A 1 86 ? -1.857 4.881 18.134 1.00 91.06 86 LEU A O 1
ATOM 686 N N . ARG A 1 87 ? 0.358 4.876 17.762 1.00 88.25 87 ARG A N 1
ATOM 687 C CA . ARG A 1 87 ? 0.718 5.128 19.170 1.00 88.25 87 ARG A CA 1
ATOM 688 C C . ARG A 1 87 ? 0.209 6.477 19.684 1.00 88.25 87 ARG A C 1
ATOM 690 O O . ARG A 1 87 ? -0.175 6.564 20.848 1.00 88.25 87 ARG A O 1
ATOM 697 N N . HIS A 1 88 ? 0.207 7.508 18.837 1.00 88.50 88 HIS A N 1
ATOM 698 C CA . HIS A 1 88 ? -0.205 8.860 19.223 1.00 88.50 88 HIS A CA 1
ATOM 699 C C . HIS A 1 88 ? -1.687 9.140 18.957 1.00 88.50 88 HIS A C 1
ATOM 701 O O . HIS A 1 88 ? -2.388 9.580 19.864 1.00 88.50 88 HIS A O 1
ATOM 707 N N . ASN A 1 89 ? -2.176 8.853 17.750 1.00 90.81 89 ASN A N 1
ATOM 708 C CA . ASN A 1 89 ? -3.530 9.223 17.332 1.00 90.81 89 ASN A CA 1
ATOM 709 C C . ASN A 1 89 ? -4.562 8.128 17.619 1.00 90.81 89 ASN A C 1
ATOM 711 O O . ASN A 1 89 ? -5.741 8.436 17.747 1.00 90.81 89 ASN A O 1
ATOM 715 N N . ARG A 1 90 ? -4.141 6.855 17.700 1.00 9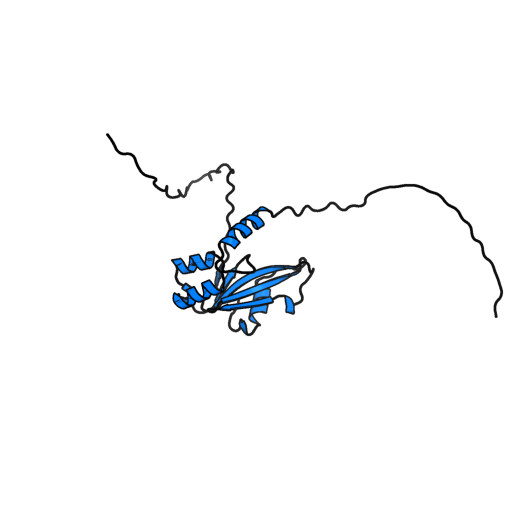2.50 90 ARG A N 1
ATOM 716 C CA . ARG A 1 90 ? -5.012 5.678 17.911 1.00 92.50 90 ARG A CA 1
ATOM 717 C C . ARG A 1 90 ? -6.158 5.533 16.894 1.00 92.50 90 ARG A C 1
ATOM 719 O O . ARG A 1 90 ? -7.143 4.857 17.176 1.00 92.50 90 ARG A O 1
ATOM 726 N N . VAL A 1 91 ? -6.008 6.133 15.712 1.00 95.12 91 VAL A N 1
ATOM 727 C CA . VAL A 1 91 ? -6.948 6.058 14.584 1.00 95.12 91 VAL A CA 1
ATOM 728 C C . VAL A 1 91 ? -6.294 5.301 13.428 1.00 95.12 91 VAL A C 1
ATOM 730 O O . VAL A 1 91 ? -5.111 5.488 13.145 1.00 95.12 91 VAL A O 1
ATOM 733 N N . LEU A 1 92 ? -7.069 4.457 12.752 1.00 95.75 92 LEU A N 1
ATOM 734 C CA . LEU A 1 92 ? -6.706 3.754 11.522 1.00 95.75 92 LEU A CA 1
ATOM 735 C C . LEU A 1 92 ? -7.877 3.865 10.541 1.00 95.75 92 LEU A C 1
ATOM 737 O O . LEU A 1 92 ? -9.020 3.847 10.977 1.00 95.75 92 LEU A O 1
ATOM 741 N N . HIS A 1 93 ? -7.646 3.933 9.231 1.00 96.81 93 HIS A N 1
ATOM 742 C CA . HIS A 1 93 ? -8.764 3.754 8.292 1.00 96.81 93 HIS A CA 1
ATOM 743 C C . HIS A 1 93 ? -9.230 2.286 8.317 1.00 96.81 93 HIS A C 1
ATOM 745 O O . HIS A 1 93 ? -8.459 1.396 8.689 1.00 96.81 93 HIS A O 1
ATOM 751 N N . GLU A 1 94 ? -10.475 1.997 7.944 1.00 96.31 94 GLU A N 1
ATOM 752 C CA . GLU A 1 94 ? -10.969 0.616 7.780 1.00 96.31 94 GLU A CA 1
ATOM 753 C C . GLU A 1 94 ? -10.114 -0.179 6.789 1.00 96.31 94 GLU A C 1
ATOM 755 O O . GLU A 1 94 ? -9.803 -1.350 7.017 1.00 96.31 94 GLU A O 1
ATOM 760 N N . ARG A 1 95 ? -9.691 0.495 5.716 1.00 97.25 95 ARG A N 1
ATOM 761 C CA . ARG A 1 95 ? -8.894 -0.048 4.618 1.00 97.25 95 ARG A CA 1
ATOM 762 C C . ARG A 1 95 ? -7.572 0.720 4.528 1.00 97.25 95 ARG A C 1
ATOM 764 O O . ARG A 1 95 ? -7.568 1.946 4.465 1.00 97.25 95 ARG A O 1
ATOM 771 N N . VAL A 1 96 ? -6.434 0.031 4.517 1.00 96.81 96 VAL A N 1
ATOM 772 C CA . VAL A 1 96 ? -5.112 0.682 4.435 1.00 96.81 96 VAL A CA 1
ATOM 773 C C . VAL A 1 96 ? -4.269 0.039 3.348 1.00 96.81 96 VAL A C 1
ATOM 775 O O . VAL A 1 96 ? -4.035 -1.165 3.368 1.00 96.81 96 VAL A O 1
ATOM 778 N N . LEU A 1 97 ? -3.781 0.855 2.419 1.00 97.19 97 LEU A N 1
ATOM 779 C CA . LEU A 1 97 ? -2.918 0.427 1.326 1.00 97.19 97 LEU A CA 1
ATOM 780 C C . LEU A 1 97 ? -1.468 0.783 1.663 1.00 97.19 97 LEU A C 1
ATOM 782 O O . LEU A 1 97 ? -1.117 1.960 1.723 1.00 97.19 97 LEU A O 1
ATOM 786 N N . LEU A 1 98 ? -0.617 -0.218 1.894 1.00 95.81 98 LEU A N 1
ATOM 787 C CA . LEU A 1 98 ? 0.830 -0.013 2.005 1.00 95.81 98 LEU A CA 1
ATOM 788 C C . LEU A 1 98 ? 1.402 0.034 0.589 1.00 95.81 98 LEU A C 1
ATOM 790 O O . LEU A 1 98 ? 1.682 -1.008 -0.003 1.00 95.81 98 LEU A O 1
ATOM 794 N N . LEU A 1 99 ? 1.494 1.245 0.044 1.00 95.44 99 LEU A N 1
ATOM 795 C CA . LEU A 1 99 ? 1.762 1.502 -1.366 1.00 95.44 99 LEU A CA 1
ATOM 796 C C . LEU A 1 99 ? 3.263 1.683 -1.618 1.00 95.44 99 LEU A C 1
ATOM 798 O O . LEU A 1 99 ? 3.890 2.580 -1.051 1.00 95.44 99 LEU A O 1
ATOM 802 N N . SER A 1 100 ? 3.828 0.863 -2.497 1.00 93.88 100 SER A N 1
ATOM 803 C CA . SER A 1 100 ? 5.198 0.989 -2.998 1.00 93.88 100 SER A CA 1
ATOM 804 C C . SER A 1 100 ? 5.217 1.003 -4.527 1.00 93.88 100 SER A C 1
ATOM 806 O O . SER A 1 100 ? 4.323 0.480 -5.192 1.00 93.88 100 SER A O 1
ATOM 808 N N . THR A 1 101 ? 6.255 1.612 -5.092 1.00 93.69 101 THR A N 1
ATOM 809 C CA . THR A 1 101 ? 6.533 1.607 -6.532 1.00 93.69 101 THR A CA 1
ATOM 810 C C . THR A 1 101 ? 7.886 0.956 -6.770 1.00 93.69 101 THR A C 1
ATOM 812 O O . THR A 1 101 ? 8.857 1.334 -6.112 1.00 93.69 101 THR A O 1
ATOM 815 N N . VAL A 1 102 ? 7.967 0.014 -7.705 1.00 92.88 102 VAL A N 1
ATOM 816 C CA . VAL A 1 102 ? 9.204 -0.682 -8.072 1.00 92.88 102 VAL A CA 1
ATOM 817 C C . VAL A 1 102 ? 9.488 -0.433 -9.549 1.00 92.88 102 VAL A C 1
ATOM 819 O O . VAL A 1 102 ? 8.660 -0.729 -10.410 1.00 92.88 102 VAL A O 1
ATOM 822 N N . SER A 1 103 ? 10.666 0.115 -9.839 1.00 92.06 103 SER A N 1
ATOM 823 C CA . SER A 1 103 ? 11.199 0.145 -11.201 1.00 92.06 103 SER A CA 1
ATOM 824 C C . SER A 1 103 ? 11.820 -1.208 -11.522 1.00 92.06 103 SER A C 1
ATOM 826 O O . SER A 1 103 ? 12.562 -1.759 -10.710 1.00 92.06 103 SER A O 1
ATOM 828 N N . THR A 1 104 ? 11.521 -1.726 -12.705 1.00 91.75 104 THR A N 1
ATOM 829 C CA . THR A 1 104 ? 11.990 -3.023 -13.200 1.00 91.75 104 THR A CA 1
ATOM 830 C C . THR A 1 104 ? 13.017 -2.838 -14.317 1.00 91.75 104 THR A C 1
ATOM 832 O O . THR A 1 104 ? 13.013 -1.820 -15.013 1.00 91.75 104 THR A O 1
ATOM 835 N N . ASP A 1 105 ? 13.875 -3.840 -14.524 1.00 92.50 105 ASP A N 1
ATOM 836 C CA . ASP A 1 105 ? 14.878 -3.838 -15.603 1.00 92.50 105 ASP A CA 1
ATOM 837 C C . ASP A 1 105 ? 14.265 -4.071 -17.001 1.00 92.50 105 ASP A C 1
ATOM 839 O O . ASP A 1 105 ? 14.958 -3.985 -18.016 1.00 92.50 105 ASP A O 1
ATOM 843 N N . ALA A 1 106 ? 12.958 -4.345 -17.084 1.00 93.75 106 ALA A N 1
ATOM 844 C CA . ALA A 1 106 ? 12.227 -4.414 -18.343 1.00 93.75 106 ALA A CA 1
ATOM 845 C C . ALA A 1 106 ? 11.927 -2.996 -18.877 1.00 93.75 106 ALA A C 1
ATOM 847 O O . ALA A 1 106 ? 11.605 -2.096 -18.098 1.00 93.75 106 ALA A O 1
ATOM 848 N N . PRO A 1 107 ? 11.973 -2.752 -20.202 1.00 93.88 107 PRO A N 1
ATOM 849 C CA . PRO A 1 107 ? 11.691 -1.424 -20.754 1.00 93.88 107 PRO A CA 1
ATOM 850 C C . PRO A 1 107 ? 10.232 -0.997 -20.539 1.00 93.88 107 PRO A C 1
ATOM 852 O O . PRO A 1 107 ? 9.961 0.186 -20.333 1.00 93.88 107 PRO A O 1
ATOM 855 N N . ARG A 1 108 ? 9.300 -1.956 -20.562 1.00 94.44 108 ARG A N 1
ATOM 856 C CA . ARG A 1 108 ? 7.871 -1.812 -20.246 1.00 94.44 108 ARG A CA 1
ATOM 857 C C . ARG A 1 108 ? 7.396 -3.060 -19.507 1.00 94.44 108 ARG A C 1
ATOM 859 O O . ARG A 1 108 ? 7.985 -4.121 -19.699 1.00 94.44 108 ARG A O 1
ATOM 866 N N . ILE A 1 109 ? 6.343 -2.920 -18.706 1.00 94.38 109 ILE A N 1
ATOM 867 C CA . ILE A 1 109 ? 5.751 -4.008 -17.914 1.00 94.38 109 ILE A CA 1
ATOM 868 C C . ILE A 1 109 ? 4.384 -4.403 -18.482 1.00 94.38 109 ILE A C 1
ATOM 870 O O . ILE A 1 109 ? 3.584 -3.536 -18.857 1.00 94.38 109 ILE A O 1
ATOM 874 N N . ASP A 1 110 ? 4.117 -5.710 -18.534 1.00 91.81 110 ASP A N 1
ATOM 875 C CA . ASP A 1 110 ? 2.811 -6.237 -18.931 1.00 91.81 110 ASP A CA 1
ATOM 876 C C . ASP A 1 110 ? 1.720 -5.733 -17.961 1.00 91.81 110 ASP A C 1
ATOM 878 O O . ASP A 1 110 ? 1.946 -5.709 -16.746 1.00 91.81 110 ASP A O 1
ATOM 882 N N . PRO A 1 111 ? 0.534 -5.312 -18.442 1.00 87.56 111 PRO A N 1
ATOM 883 C CA . PRO A 1 111 ? -0.572 -4.910 -17.576 1.00 87.56 111 PRO A CA 1
ATOM 884 C C . PRO A 1 111 ? -0.916 -5.909 -16.457 1.00 87.56 111 PRO A C 1
ATOM 886 O O . PRO A 1 111 ? -1.295 -5.462 -15.376 1.00 87.56 111 PRO A O 1
ATOM 889 N N . ALA A 1 112 ? -0.752 -7.218 -16.677 1.00 89.50 112 ALA A N 1
ATOM 890 C CA . ALA A 1 112 ? -1.001 -8.254 -15.673 1.00 89.50 112 ALA A CA 1
ATOM 891 C C . ALA A 1 112 ? 0.054 -8.283 -14.549 1.00 89.50 112 ALA A C 1
ATOM 893 O O . ALA A 1 112 ? -0.266 -8.633 -13.416 1.00 89.50 112 ALA A O 1
ATOM 894 N N . GLU A 1 113 ? 1.295 -7.880 -14.834 1.00 92.56 113 GLU A N 1
ATOM 895 C CA . GLU A 1 113 ? 2.392 -7.816 -13.854 1.00 92.56 113 GLU A CA 1
ATOM 896 C C . GLU A 1 113 ? 2.490 -6.445 -13.162 1.00 92.56 113 GLU A C 1
ATOM 898 O O . GLU A 1 113 ? 3.197 -6.289 -12.167 1.00 92.56 113 GLU A O 1
ATOM 903 N N . ARG A 1 114 ? 1.757 -5.437 -13.653 1.00 94.44 114 ARG A N 1
ATOM 904 C CA . ARG A 1 114 ? 1.816 -4.044 -13.176 1.00 94.44 114 ARG A CA 1
ATOM 905 C C . ARG A 1 114 ? 1.419 -3.859 -11.710 1.00 94.44 114 ARG A C 1
ATOM 907 O O . ARG A 1 114 ? 1.826 -2.870 -11.099 1.00 94.44 114 ARG A O 1
ATOM 914 N N . VAL A 1 115 ? 0.639 -4.776 -11.139 1.00 96.06 115 VAL A N 1
ATOM 915 C CA . VAL A 1 115 ? 0.156 -4.703 -9.754 1.00 96.06 115 VAL A CA 1
ATOM 916 C C . VAL A 1 115 ? 0.424 -6.021 -9.036 1.00 96.06 115 VAL A C 1
ATOM 918 O O . VAL A 1 115 ? 0.022 -7.083 -9.493 1.00 96.06 115 VAL A O 1
ATOM 921 N N . THR A 1 116 ? 1.034 -5.953 -7.854 1.00 95.81 116 THR A N 1
ATOM 922 C CA . THR A 1 116 ? 1.054 -7.065 -6.896 1.00 95.81 116 THR A CA 1
ATOM 923 C C . THR A 1 116 ? 0.294 -6.671 -5.637 1.00 95.81 116 THR A C 1
ATOM 925 O O . THR A 1 116 ? 0.593 -5.644 -5.023 1.00 95.81 116 THR A O 1
ATOM 928 N N . LEU A 1 117 ? -0.664 -7.508 -5.236 1.00 96.50 117 LEU A N 1
ATOM 929 C CA . LEU A 1 117 ? -1.462 -7.339 -4.026 1.00 96.50 117 LEU A CA 1
ATOM 930 C C . LEU A 1 117 ? -1.131 -8.442 -3.023 1.00 96.50 117 LEU A C 1
ATOM 932 O O . LEU A 1 117 ? -1.212 -9.623 -3.349 1.00 96.50 117 LEU 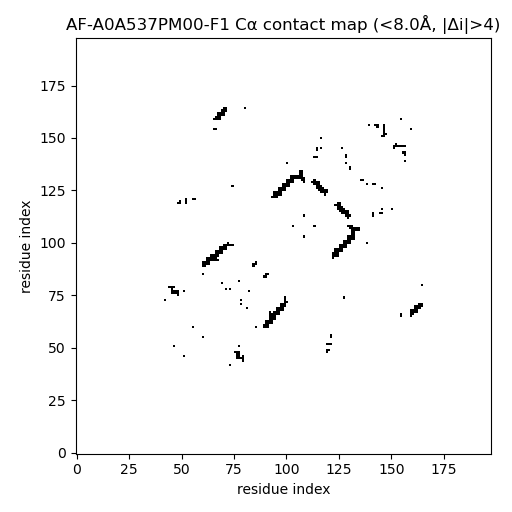A O 1
ATOM 936 N N . VAL A 1 118 ? -0.782 -8.061 -1.794 1.00 95.62 118 VAL A N 1
ATOM 937 C CA . VAL A 1 118 ? -0.547 -9.010 -0.695 1.00 95.62 118 VAL A CA 1
ATOM 938 C C . VAL A 1 118 ? -1.393 -8.591 0.509 1.00 95.62 118 VAL A C 1
ATOM 940 O O . VAL A 1 118 ? -1.143 -7.527 1.084 1.00 95.62 118 VAL A O 1
ATOM 943 N N . PRO A 1 119 ? -2.411 -9.376 0.907 1.00 95.44 119 PRO A N 1
ATOM 944 C CA . PRO A 1 119 ? -3.150 -9.133 2.140 1.00 95.44 119 PRO A CA 1
ATOM 945 C C . PRO A 1 119 ? -2.213 -9.233 3.347 1.00 95.44 119 PRO A C 1
ATOM 947 O O . PRO A 1 119 ? -1.565 -10.256 3.548 1.00 95.44 119 PRO A O 1
ATOM 950 N N . VAL A 1 120 ? -2.154 -8.175 4.155 1.00 94.75 120 VAL A N 1
ATOM 951 C CA . VAL A 1 120 ? -1.345 -8.138 5.385 1.00 94.75 120 VAL A CA 1
ATOM 952 C C . VAL A 1 120 ? -2.187 -8.564 6.590 1.00 94.75 120 VAL A C 1
ATOM 954 O O . VAL A 1 120 ? -1.713 -9.292 7.454 1.00 94.75 120 VAL A O 1
ATOM 957 N N . GLY A 1 121 ? -3.455 -8.146 6.632 1.00 94.44 121 GLY A N 1
ATOM 958 C CA . GLY A 1 121 ? -4.381 -8.419 7.737 1.00 94.44 121 GLY A CA 1
ATOM 959 C C . GLY A 1 121 ? -4.912 -7.136 8.378 1.00 94.44 121 GLY A C 1
ATOM 960 O O . GLY A 1 121 ? -4.466 -6.040 8.057 1.00 94.44 121 GLY A O 1
ATOM 961 N N . ALA A 1 122 ? -5.919 -7.244 9.250 1.00 94.56 122 ALA A N 1
ATOM 962 C CA . ALA A 1 122 ? -6.576 -6.093 9.893 1.00 94.56 122 ALA A CA 1
ATOM 963 C C . ALA A 1 122 ? -7.007 -4.962 8.917 1.00 94.56 122 ALA A C 1
ATOM 965 O O . ALA A 1 122 ? -6.915 -3.777 9.246 1.00 94.56 122 ALA A O 1
ATOM 966 N N . GLY A 1 123 ? -7.489 -5.311 7.718 1.00 95.00 123 GLY A N 1
ATOM 967 C CA . GLY A 1 123 ? -7.887 -4.343 6.680 1.00 95.00 123 GLY A CA 1
ATOM 968 C C . GLY A 1 123 ? -6.718 -3.699 5.921 1.00 95.00 123 GLY A C 1
ATOM 969 O O . GLY A 1 123 ? -6.926 -2.767 5.146 1.00 95.00 123 GLY A O 1
ATOM 970 N N . ILE A 1 124 ? -5.493 -4.179 6.141 1.00 96.31 124 ILE A N 1
ATOM 971 C CA . ILE A 1 124 ? -4.275 -3.706 5.490 1.00 96.31 124 ILE A CA 1
ATOM 972 C C . ILE A 1 124 ? -3.950 -4.619 4.304 1.00 96.31 124 ILE A C 1
ATOM 974 O O . ILE A 1 124 ? -3.886 -5.844 4.448 1.00 96.31 124 ILE A O 1
ATOM 978 N N . THR A 1 125 ? -3.682 -4.008 3.154 1.00 96.88 125 THR A N 1
ATOM 979 C CA . THR A 1 125 ? -3.209 -4.671 1.936 1.00 96.88 125 THR A CA 1
ATOM 980 C C . THR A 1 125 ? -1.951 -3.964 1.452 1.00 96.88 125 THR A C 1
ATOM 982 O O . THR A 1 125 ? -1.904 -2.736 1.372 1.00 96.88 125 THR A O 1
ATOM 985 N N . ARG A 1 126 ? -0.913 -4.722 1.118 1.00 96.00 126 ARG A N 1
ATOM 986 C CA . ARG A 1 126 ? 0.270 -4.205 0.438 1.00 96.00 126 ARG A CA 1
ATOM 987 C C . ARG A 1 126 ? -0.002 -4.137 -1.058 1.00 96.00 126 ARG A C 1
ATOM 989 O O . ARG A 1 126 ? -0.478 -5.109 -1.637 1.00 96.00 126 ARG A O 1
ATOM 996 N N . VAL A 1 127 ? 0.298 -2.987 -1.650 1.00 96.75 127 VAL A N 1
ATOM 997 C CA . VAL A 1 127 ? 0.108 -2.699 -3.073 1.00 96.75 127 VAL A CA 1
ATOM 998 C C . VAL A 1 127 ? 1.463 -2.308 -3.638 1.00 96.75 127 VAL A C 1
ATOM 1000 O O . VAL A 1 127 ? 1.985 -1.247 -3.303 1.00 96.75 127 VAL A O 1
ATOM 1003 N N . THR A 1 128 ? 2.031 -3.160 -4.483 1.00 95.88 128 THR A N 1
ATOM 1004 C CA . THR A 1 128 ? 3.269 -2.857 -5.206 1.00 95.88 128 THR A CA 1
ATOM 1005 C C . THR A 1 128 ? 2.916 -2.578 -6.658 1.00 95.88 128 THR A C 1
ATOM 1007 O O . THR A 1 128 ? 2.353 -3.442 -7.330 1.00 95.88 128 THR A O 1
ATOM 1010 N N . LEU A 1 129 ? 3.235 -1.375 -7.131 1.00 95.88 129 LEU A N 1
ATOM 1011 C CA . LEU A 1 129 ? 3.079 -0.975 -8.527 1.00 95.88 129 LEU A CA 1
ATOM 1012 C C . LEU A 1 129 ? 4.417 -1.124 -9.250 1.00 95.88 129 LEU A C 1
ATOM 1014 O O . LEU A 1 129 ? 5.411 -0.522 -8.836 1.00 95.88 129 LEU A O 1
ATOM 1018 N N . HIS A 1 130 ? 4.438 -1.903 -10.326 1.00 95.75 130 HIS A N 1
ATOM 1019 C CA . HIS A 1 130 ? 5.634 -2.152 -11.128 1.00 95.75 130 HIS A CA 1
ATOM 1020 C C . HIS A 1 130 ? 5.635 -1.283 -12.383 1.00 95.75 130 HIS A C 1
ATOM 1022 O O . HIS A 1 130 ? 4.617 -1.149 -13.065 1.00 95.75 130 HIS A O 1
ATOM 1028 N N . PHE A 1 131 ? 6.791 -0.702 -12.692 1.00 95.88 131 PHE A N 1
ATOM 1029 C CA . PHE A 1 131 ? 6.992 0.137 -13.870 1.00 95.88 131 PHE A CA 1
ATOM 1030 C C . PHE A 1 131 ? 8.246 -0.296 -14.628 1.00 95.88 131 PHE A C 1
ATOM 1032 O O . PHE A 1 131 ? 9.264 -0.645 -14.025 1.00 95.88 131 PHE A O 1
ATOM 1039 N N . GLY A 1 132 ? 8.184 -0.271 -15.956 1.00 94.62 132 GLY A N 1
ATOM 1040 C CA . GLY A 1 132 ? 9.364 -0.452 -16.803 1.00 94.62 132 GLY A CA 1
ATOM 1041 C C . GLY A 1 132 ? 10.252 0.794 -16.810 1.00 94.62 132 GLY A C 1
ATOM 1042 O O . GLY A 1 132 ? 9.754 1.911 -16.667 1.00 94.62 132 GLY A O 1
ATOM 1043 N N . PHE A 1 133 ? 11.563 0.643 -17.008 1.00 93.69 133 PHE A N 1
ATOM 1044 C CA . PHE A 1 133 ? 12.498 1.779 -16.937 1.00 93.69 133 PHE A CA 1
ATOM 1045 C C . PHE A 1 133 ? 12.315 2.835 -18.049 1.00 93.69 133 PHE A C 1
ATOM 1047 O O . PHE A 1 133 ? 12.848 3.937 -17.926 1.00 93.69 133 PHE A O 1
ATOM 1054 N N . MET A 1 134 ? 11.578 2.526 -19.128 1.00 94.75 134 MET A N 1
ATOM 1055 C CA . MET A 1 134 ? 11.194 3.495 -20.172 1.00 94.75 134 MET A CA 1
ATOM 1056 C C . MET A 1 134 ? 9.758 4.023 -20.016 1.00 94.75 134 MET A C 1
ATOM 1058 O O . MET A 1 134 ? 9.288 4.779 -20.869 1.00 94.75 134 MET A O 1
ATOM 1062 N N . GLU A 1 135 ? 9.030 3.608 -18.980 1.00 91.88 135 GLU A N 1
ATOM 1063 C CA . GLU A 1 135 ? 7.676 4.090 -18.711 1.00 91.88 135 GLU A CA 1
ATOM 1064 C C . GLU A 1 135 ? 7.703 5.416 -17.945 1.00 91.88 135 GLU A C 1
ATOM 1066 O O . GLU A 1 135 ? 8.637 5.715 -17.203 1.00 91.88 135 GLU A O 1
ATOM 1071 N N . HIS A 1 136 ? 6.646 6.216 -18.097 1.00 92.62 136 HIS A N 1
ATOM 1072 C CA . HIS A 1 136 ? 6.398 7.345 -17.208 1.00 92.62 136 HIS A CA 1
ATOM 1073 C C . HIS A 1 136 ? 5.535 6.845 -16.036 1.00 92.62 136 HIS A C 1
ATOM 1075 O O . HIS A 1 136 ? 4.366 6.521 -16.260 1.00 92.62 136 HIS A O 1
ATOM 1081 N N . PRO A 1 137 ? 6.074 6.716 -14.809 1.00 91.75 137 PRO A N 1
ATOM 1082 C CA . PRO A 1 137 ? 5.363 6.059 -13.717 1.00 91.75 137 PRO A CA 1
ATOM 1083 C C . PRO A 1 137 ? 4.207 6.924 -13.200 1.00 91.75 137 PRO A C 1
ATOM 1085 O O . PRO A 1 137 ? 4.415 7.872 -12.442 1.00 91.75 137 PRO A O 1
ATOM 1088 N N . ASN A 1 138 ? 2.972 6.574 -13.573 1.00 93.50 138 ASN A N 1
ATOM 1089 C CA 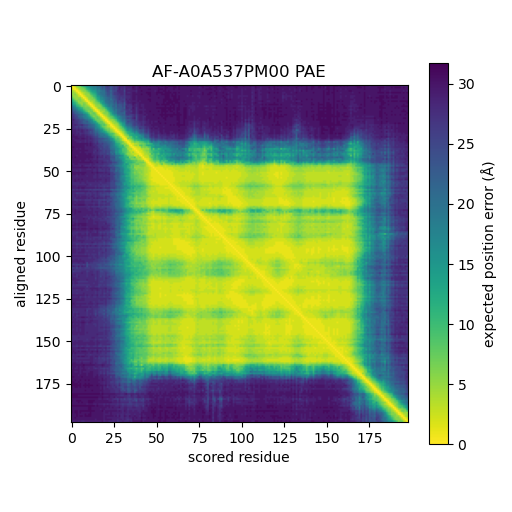. ASN A 1 138 ? 1.768 7.173 -13.000 1.00 93.50 138 ASN A CA 1
ATOM 1090 C C . ASN A 1 138 ? 1.194 6.286 -11.886 1.00 93.50 138 ASN A C 1
ATOM 1092 O O . ASN A 1 138 ? 0.568 5.254 -12.135 1.00 93.50 138 ASN A O 1
ATOM 1096 N N . VAL A 1 139 ? 1.384 6.724 -10.641 1.00 93.12 139 VAL A N 1
ATOM 1097 C CA . VAL A 1 139 ? 0.870 6.038 -9.448 1.00 93.12 139 VAL A CA 1
ATOM 1098 C C . VAL A 1 139 ? -0.658 5.990 -9.421 1.00 93.12 139 VAL A C 1
ATOM 1100 O O . VAL A 1 139 ? -1.213 4.980 -8.997 1.00 93.12 139 VAL A O 1
ATOM 1103 N N . MET A 1 140 ? -1.347 7.037 -9.886 1.00 94.81 140 MET A N 1
ATOM 1104 C CA . MET A 1 140 ? -2.813 7.074 -9.856 1.00 94.81 140 MET A CA 1
ATOM 1105 C C . MET A 1 140 ? -3.419 6.074 -10.840 1.00 94.81 140 MET A C 1
ATOM 1107 O O . MET A 1 140 ? -4.370 5.384 -10.487 1.00 94.81 140 MET A O 1
ATOM 1111 N N . ASP A 1 141 ? -2.838 5.921 -12.031 1.00 94.25 141 ASP A N 1
ATOM 1112 C CA . ASP A 1 141 ? -3.311 4.932 -13.010 1.00 94.25 141 ASP A CA 1
ATOM 1113 C C . ASP A 1 141 ? -3.024 3.499 -12.546 1.00 94.25 141 ASP A C 1
ATOM 1115 O O . ASP A 1 141 ? -3.899 2.638 -12.628 1.00 94.25 141 ASP A O 1
ATOM 1119 N N . GLY A 1 142 ? -1.839 3.251 -11.974 1.00 94.38 142 GLY A N 1
ATOM 1120 C CA . GLY A 1 142 ? -1.524 1.960 -11.357 1.00 94.38 142 GLY A CA 1
ATOM 1121 C C . GLY A 1 142 ? -2.451 1.623 -10.183 1.00 94.38 142 GLY A C 1
ATOM 1122 O O . GLY A 1 142 ? -2.845 0.471 -10.020 1.00 94.38 142 GLY A O 1
ATOM 1123 N N . LEU A 1 143 ? -2.866 2.622 -9.397 1.00 94.75 143 LEU A N 1
ATOM 1124 C CA . LEU A 1 143 ? -3.805 2.425 -8.295 1.00 94.75 143 LEU A CA 1
ATOM 1125 C C . LEU A 1 143 ? -5.253 2.226 -8.775 1.00 94.75 143 LEU A C 1
ATOM 1127 O O . LEU A 1 143 ? -5.951 1.388 -8.216 1.00 94.75 143 LEU A O 1
ATOM 1131 N N . ARG A 1 144 ? -5.694 2.921 -9.835 1.00 95.19 144 ARG A N 1
ATOM 1132 C CA . ARG A 1 144 ? -6.985 2.655 -10.502 1.00 95.19 144 ARG A CA 1
ATOM 1133 C C . ARG A 1 144 ? -7.048 1.220 -11.024 1.00 95.19 144 ARG A C 1
ATOM 1135 O O . ARG A 1 144 ? -8.043 0.542 -10.787 1.00 95.19 144 ARG A O 1
ATOM 1142 N N . LEU A 1 145 ? -5.972 0.739 -11.654 1.00 94.19 145 LEU A N 1
ATOM 1143 C CA . LEU A 1 145 ? -5.841 -0.658 -12.074 1.00 94.19 145 LEU A CA 1
ATOM 1144 C C . LEU A 1 145 ? -5.921 -1.615 -10.872 1.00 94.19 145 LEU A C 1
ATOM 1146 O O . LEU A 1 145 ? -6.690 -2.571 -10.904 1.00 94.19 145 LEU A O 1
ATOM 1150 N N . ALA A 1 146 ? -5.195 -1.324 -9.788 1.00 95.12 146 ALA A N 1
ATOM 1151 C CA . ALA A 1 146 ? -5.220 -2.127 -8.565 1.00 95.12 146 ALA A CA 1
ATOM 1152 C C . ALA A 1 146 ? -6.617 -2.198 -7.915 1.00 95.12 146 ALA A C 1
ATOM 1154 O O . ALA A 1 146 ? -7.010 -3.250 -7.417 1.00 95.12 146 ALA A O 1
ATOM 1155 N N . CYS A 1 147 ? -7.391 -1.110 -7.941 1.00 94.88 147 CYS A N 1
ATOM 1156 C CA . CYS A 1 147 ? -8.764 -1.060 -7.425 1.00 94.88 147 CYS A CA 1
ATOM 1157 C C . CYS A 1 147 ? -9.788 -1.831 -8.282 1.00 94.88 147 CYS A C 1
ATOM 1159 O O . CYS A 1 147 ? -10.910 -2.052 -7.823 1.00 94.88 147 CYS A O 1
ATOM 1161 N N . GLY A 1 148 ? -9.407 -2.282 -9.483 1.00 93.06 148 GLY A N 1
ATOM 1162 C CA . GLY A 1 148 ? -10.178 -3.247 -10.272 1.00 93.06 148 GLY A CA 1
ATOM 1163 C C . GLY A 1 148 ? -10.137 -4.677 -9.713 1.00 93.06 148 GLY A C 1
ATOM 1164 O O . GLY A 1 148 ? -11.009 -5.481 -10.042 1.00 93.06 148 GLY A O 1
ATOM 1165 N N . ASP A 1 149 ? -9.168 -4.999 -8.851 1.00 94.50 149 ASP A N 1
ATOM 1166 C CA . ASP A 1 149 ? -9.051 -6.320 -8.233 1.00 94.50 149 ASP A CA 1
ATOM 1167 C C . ASP A 1 149 ? -10.117 -6.537 -7.131 1.00 94.50 149 ASP A C 1
ATOM 1169 O O . ASP A 1 149 ? -10.347 -5.643 -6.303 1.00 94.50 149 ASP A O 1
ATOM 1173 N N . PRO A 1 150 ? -10.747 -7.729 -7.041 1.00 93.12 150 PRO A N 1
ATOM 1174 C CA . PRO A 1 150 ? -11.709 -8.057 -5.986 1.00 93.12 150 PRO A CA 1
ATOM 1175 C C . PRO A 1 150 ? -11.217 -7.795 -4.553 1.00 93.12 150 PRO A C 1
ATOM 1177 O O . PRO A 1 150 ? -12.022 -7.415 -3.701 1.00 93.12 150 PRO A O 1
ATOM 1180 N N . ALA A 1 151 ? -9.919 -7.947 -4.274 1.00 92.12 151 ALA A N 1
ATOM 1181 C CA . ALA A 1 151 ? -9.324 -7.676 -2.970 1.00 92.12 151 ALA A CA 1
ATOM 1182 C C . ALA A 1 151 ? -9.385 -6.188 -2.589 1.00 92.12 151 ALA A C 1
ATOM 1184 O O . ALA A 1 151 ? -9.486 -5.873 -1.399 1.00 92.12 151 ALA A O 1
ATOM 1185 N N . LEU A 1 152 ? -9.360 -5.272 -3.567 1.00 94.88 152 LEU A N 1
ATOM 1186 C CA . LEU A 1 152 ? -9.435 -3.816 -3.370 1.00 94.88 152 LEU A CA 1
ATOM 1187 C C . LEU A 1 152 ? -10.804 -3.195 -3.698 1.00 94.88 152 LEU A C 1
ATOM 1189 O O . LEU A 1 152 ? -10.976 -1.990 -3.509 1.00 94.88 152 LEU A O 1
ATOM 1193 N N . ARG A 1 153 ? -11.789 -4.008 -4.098 1.00 92.31 153 ARG A N 1
ATOM 1194 C CA . ARG A 1 153 ? -13.150 -3.579 -4.455 1.00 92.31 153 ARG A CA 1
ATOM 1195 C C . ARG A 1 153 ? -13.765 -2.602 -3.443 1.00 92.31 153 ARG A C 1
ATOM 1197 O O . ARG A 1 153 ? -13.742 -2.837 -2.235 1.00 92.31 153 ARG A O 1
ATOM 1204 N N . GLY A 1 154 ? -14.374 -1.535 -3.964 1.00 92.06 154 GLY A N 1
ATOM 1205 C CA . GLY A 1 154 ? -15.043 -0.494 -3.173 1.00 92.06 154 GLY A CA 1
ATOM 1206 C C . GLY A 1 154 ? -14.123 0.632 -2.689 1.00 92.06 154 GLY A C 1
ATOM 1207 O O . GLY A 1 154 ? -14.606 1.564 -2.057 1.00 92.06 154 GLY A O 1
ATOM 1208 N N . ILE A 1 155 ? -12.822 0.574 -2.991 1.00 95.94 155 ILE A N 1
ATOM 1209 C CA . ILE A 1 155 ? -11.909 1.706 -2.817 1.00 95.94 155 ILE A CA 1
ATOM 1210 C C . ILE A 1 155 ? -11.912 2.547 -4.098 1.00 95.94 155 ILE A C 1
ATOM 1212 O O . ILE A 1 155 ? -11.569 2.034 -5.161 1.00 95.94 155 ILE A O 1
ATOM 1216 N N . ASP A 1 156 ? -12.245 3.832 -3.982 1.00 94.50 156 ASP A N 1
ATOM 1217 C CA . ASP A 1 156 ? -12.058 4.832 -5.040 1.00 94.50 156 ASP A CA 1
ATOM 1218 C C . ASP A 1 156 ? -10.751 5.613 -4.786 1.00 94.50 156 ASP A C 1
ATOM 1220 O O . ASP A 1 156 ? -10.673 6.327 -3.784 1.00 94.50 156 ASP A O 1
ATOM 1224 N N . PRO A 1 157 ? -9.725 5.511 -5.656 1.00 94.31 157 PRO A N 1
ATOM 1225 C CA . PRO A 1 157 ? -8.484 6.282 -5.554 1.00 94.31 157 PRO A CA 1
ATOM 1226 C C . PRO A 1 157 ? -8.657 7.798 -5.379 1.00 94.31 157 PRO A C 1
ATOM 1228 O O . PRO A 1 157 ? -7.786 8.440 -4.801 1.00 94.31 157 PRO A O 1
ATOM 1231 N N . GLU A 1 158 ? -9.748 8.397 -5.857 1.00 92.56 158 GLU A N 1
ATOM 1232 C CA . GLU A 1 158 ? -9.948 9.851 -5.772 1.00 92.56 158 GLU A CA 1
ATOM 1233 C C . GLU A 1 158 ? -10.586 10.301 -4.447 1.00 92.56 158 GLU A C 1
ATOM 1235 O O . GLU A 1 158 ? -10.602 11.493 -4.149 1.00 92.56 158 GLU A O 1
ATOM 1240 N N . GLN A 1 159 ? -11.041 9.357 -3.613 1.00 92.75 159 GLN A N 1
ATOM 1241 C CA . GLN A 1 159 ? -11.725 9.616 -2.337 1.00 92.75 159 GLN A CA 1
ATOM 1242 C C . GLN A 1 159 ? -10.940 9.123 -1.104 1.00 92.75 159 GLN A C 1
ATOM 1244 O O . GLN A 1 159 ? -11.507 8.996 -0.017 1.00 92.75 159 GLN A O 1
ATOM 1249 N N . ILE A 1 160 ? -9.641 8.818 -1.244 1.00 94.94 160 ILE A N 1
ATOM 1250 C CA . ILE A 1 160 ? -8.812 8.267 -0.155 1.00 94.94 160 ILE A CA 1
ATOM 1251 C C . ILE A 1 160 ? -7.754 9.235 0.371 1.00 94.94 160 ILE A C 1
ATOM 1253 O O . ILE A 1 160 ? -7.221 10.084 -0.343 1.00 94.94 160 ILE A O 1
ATOM 1257 N N . THR A 1 161 ? -7.386 9.056 1.640 1.00 93.81 161 THR A N 1
ATOM 1258 C CA . THR A 1 161 ? -6.340 9.867 2.275 1.00 93.81 161 THR A CA 1
ATOM 1259 C C . THR A 1 161 ? -4.947 9.354 1.905 1.00 93.81 161 THR A C 1
ATOM 1261 O O . THR A 1 161 ? -4.602 8.207 2.194 1.00 93.81 161 THR A O 1
ATOM 1264 N N . TYR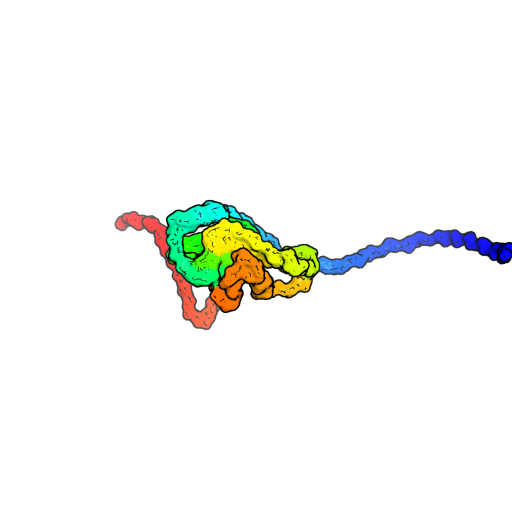 A 1 162 ? -4.101 10.214 1.336 1.00 93.50 162 TYR A N 1
ATOM 1265 C CA . TYR A 1 162 ? -2.715 9.878 0.995 1.00 93.50 162 TYR A CA 1
ATOM 1266 C C . TYR A 1 162 ? -1.713 10.360 2.051 1.00 93.50 162 TYR A C 1
ATOM 1268 O O . TYR A 1 162 ? -1.584 11.555 2.315 1.00 93.50 162 TYR A O 1
ATOM 1276 N N . TYR A 1 163 ? -0.925 9.432 2.597 1.00 91.06 163 TYR A N 1
ATOM 1277 C CA . TYR A 1 163 ? 0.176 9.713 3.516 1.00 91.06 163 TYR A CA 1
ATOM 1278 C C . TYR A 1 163 ? 1.523 9.422 2.850 1.00 91.06 163 TYR A C 1
ATOM 1280 O O . TYR A 1 163 ? 1.902 8.268 2.648 1.00 91.06 163 TYR A O 1
ATOM 1288 N N . PHE A 1 164 ? 2.294 10.471 2.568 1.00 86.62 164 PHE A N 1
ATOM 1289 C CA . PHE A 1 164 ? 3.678 10.370 2.102 1.00 86.62 164 PHE A CA 1
ATOM 1290 C C . PHE A 1 164 ? 4.650 10.833 3.194 1.00 86.62 164 PHE A C 1
ATOM 1292 O O . PHE A 1 164 ? 4.498 11.899 3.797 1.00 86.62 164 PHE A O 1
ATOM 1299 N N . ARG A 1 165 ? 5.695 10.044 3.458 1.00 76.31 165 ARG A N 1
ATOM 1300 C CA . ARG A 1 165 ? 6.725 10.419 4.433 1.00 76.31 165 ARG A CA 1
ATOM 1301 C C . ARG A 1 165 ? 7.729 11.381 3.798 1.00 76.31 165 ARG A C 1
ATOM 1303 O O . ARG A 1 165 ? 8.618 10.953 3.067 1.00 76.31 165 ARG A O 1
ATOM 1310 N N . ARG A 1 166 ? 7.650 12.669 4.143 1.00 74.25 166 ARG A N 1
ATOM 1311 C CA . ARG A 1 166 ? 8.703 13.640 3.796 1.00 74.25 166 ARG A CA 1
ATOM 1312 C C . ARG A 1 166 ? 10.014 13.300 4.514 1.00 74.25 166 ARG A C 1
ATOM 1314 O O . ARG A 1 166 ? 10.025 13.046 5.719 1.00 74.25 166 ARG A O 1
ATOM 1321 N N . VAL A 1 167 ? 11.122 13.330 3.776 1.00 67.06 167 VAL A N 1
ATOM 1322 C CA . VAL A 1 167 ? 12.487 13.244 4.312 1.00 67.06 167 VAL A CA 1
ATOM 1323 C C . VAL A 1 167 ? 13.185 14.562 4.012 1.00 67.06 167 VAL A C 1
ATOM 1325 O O . VAL A 1 167 ? 13.454 14.868 2.857 1.00 67.06 167 VAL A O 1
ATOM 1328 N N . MET A 1 168 ? 13.477 15.338 5.053 1.00 62.31 168 MET A N 1
ATOM 1329 C CA . MET A 1 168 ? 14.314 16.530 4.942 1.00 62.31 168 MET A CA 1
ATOM 1330 C C . MET A 1 168 ? 15.747 16.145 5.299 1.00 62.31 168 MET A C 1
ATOM 1332 O O . MET A 1 168 ? 16.024 15.807 6.450 1.00 62.31 168 MET A O 1
ATOM 1336 N N . VAL A 1 169 ? 16.652 16.183 4.321 1.00 62.44 169 VAL A N 1
ATOM 1337 C CA . VAL A 1 169 ? 18.092 16.059 4.575 1.00 62.44 169 VAL A CA 1
ATOM 1338 C C . VAL A 1 169 ? 18.611 17.440 4.962 1.00 62.44 169 VAL A C 1
ATOM 1340 O O . VAL A 1 169 ? 18.675 18.343 4.131 1.00 62.44 169 VAL A O 1
ATOM 1343 N N . VAL A 1 170 ? 18.954 17.616 6.237 1.00 69.81 170 VAL A N 1
ATOM 1344 C CA . VAL A 1 170 ? 19.631 18.825 6.719 1.00 69.81 170 VAL A CA 1
ATOM 1345 C C . VAL A 1 170 ? 21.132 18.577 6.631 1.00 69.81 170 VAL A C 1
ATOM 1347 O O . VAL A 1 170 ? 21.660 17.704 7.316 1.00 69.81 170 VAL A O 1
ATOM 1350 N N . ALA A 1 171 ? 21.818 19.324 5.768 1.00 65.81 171 ALA A N 1
ATOM 1351 C CA . ALA A 1 171 ? 23.263 19.219 5.620 1.00 65.81 171 ALA A CA 1
ATOM 1352 C C . ALA A 1 171 ? 23.973 19.788 6.861 1.00 65.81 171 ALA A C 1
ATOM 1354 O O . ALA A 1 171 ? 23.992 21.004 7.073 1.00 65.81 171 ALA A O 1
ATOM 1355 N N . ASN A 1 172 ? 24.594 18.914 7.656 1.00 56.25 172 ASN A N 1
ATOM 1356 C CA . ASN A 1 172 ? 25.487 19.306 8.747 1.00 56.25 172 ASN A CA 1
ATOM 1357 C C . ASN A 1 172 ? 26.763 19.940 8.165 1.00 56.25 172 ASN A C 1
ATOM 1359 O O . ASN A 1 172 ? 27.735 19.242 7.896 1.00 56.25 172 ASN A O 1
ATOM 1363 N N . GLY A 1 173 ? 26.747 21.257 7.945 1.00 61.00 173 GLY A N 1
ATOM 1364 C CA . GLY A 1 173 ? 27.904 22.004 7.438 1.00 61.00 173 GLY A CA 1
ATOM 1365 C C . GLY A 1 173 ? 27.578 23.224 6.575 1.00 61.00 173 GLY A C 1
ATOM 1366 O O . GLY A 1 173 ? 28.459 24.050 6.352 1.00 61.00 173 GLY A O 1
ATOM 1367 N N . ALA A 1 174 ? 26.333 23.394 6.117 1.00 50.53 174 ALA A N 1
ATOM 1368 C CA . ALA A 1 174 ? 25.944 24.650 5.477 1.00 50.53 174 ALA A CA 1
ATOM 1369 C C . ALA A 1 174 ? 25.959 25.782 6.527 1.00 50.53 174 ALA A C 1
ATOM 1371 O O . ALA A 1 174 ? 25.282 25.642 7.552 1.00 50.53 174 ALA A O 1
ATOM 1372 N N . PRO A 1 175 ? 26.679 26.905 6.312 1.00 48.69 175 PRO A N 1
ATOM 1373 C CA . PRO A 1 175 ? 26.561 28.054 7.198 1.00 48.69 175 PRO A CA 1
ATOM 1374 C C . PRO A 1 175 ? 25.102 28.503 7.183 1.00 48.69 175 PRO A C 1
ATOM 1376 O O . PRO A 1 175 ? 24.509 28.669 6.113 1.00 48.69 175 PRO A O 1
ATOM 1379 N N . GLN A 1 176 ? 24.514 28.654 8.370 1.00 55.47 176 GLN A N 1
ATOM 1380 C CA . GLN A 1 176 ? 23.096 28.948 8.526 1.00 55.47 176 GLN A CA 1
ATOM 1381 C C . GLN A 1 176 ? 22.808 30.359 8.000 1.00 55.47 176 GLN A C 1
ATOM 1383 O O . GLN A 1 176 ? 22.861 31.333 8.749 1.00 55.47 176 GLN A O 1
ATOM 1388 N N . ARG A 1 177 ? 22.537 30.468 6.690 1.00 50.00 177 ARG A N 1
ATOM 1389 C CA . ARG A 1 177 ? 22.129 31.711 6.033 1.00 50.00 177 ARG A CA 1
ATOM 1390 C C . ARG A 1 177 ? 20.874 32.209 6.734 1.00 50.00 177 ARG A C 1
ATOM 1392 O O . ARG A 1 177 ? 19.794 31.653 6.548 1.00 50.00 177 ARG A O 1
ATOM 1399 N N . GLN A 1 178 ? 21.042 33.242 7.551 1.00 51.34 178 GLN A N 1
ATOM 1400 C CA . GLN A 1 178 ? 19.925 33.989 8.100 1.00 51.34 178 GLN A CA 1
ATOM 1401 C C . GLN A 1 178 ? 19.153 34.581 6.914 1.00 51.34 178 GLN A C 1
ATOM 1403 O O . GLN A 1 178 ? 19.760 35.308 6.121 1.00 51.34 178 GLN A O 1
ATOM 1408 N N . PRO A 1 179 ? 17.854 34.282 6.743 1.00 50.59 179 PRO A N 1
ATOM 1409 C CA . PRO A 1 179 ? 17.035 35.092 5.859 1.00 50.59 179 PRO A CA 1
ATOM 1410 C C . PRO A 1 179 ? 16.985 36.521 6.436 1.00 50.59 179 PRO A C 1
ATOM 1412 O O . PRO A 1 179 ? 16.834 36.676 7.653 1.00 50.59 179 PRO A O 1
ATOM 1415 N N . PRO A 1 180 ? 17.137 37.572 5.610 1.00 40.66 180 PRO A N 1
ATOM 1416 C CA . PRO A 1 180 ? 16.928 38.939 6.067 1.00 40.66 180 PRO A CA 1
ATOM 1417 C C . PRO A 1 180 ? 15.440 39.123 6.400 1.00 40.66 180 PRO A C 1
ATOM 1419 O O . PRO A 1 180 ? 14.586 38.996 5.527 1.00 40.66 180 PRO A O 1
ATOM 1422 N N . GLY A 1 181 ? 15.136 39.391 7.672 1.00 57.84 181 GLY A N 1
ATOM 1423 C CA . GLY A 1 181 ? 13.775 39.323 8.218 1.00 57.84 181 GLY A CA 1
ATOM 1424 C C . GLY A 1 181 ? 13.558 38.006 8.966 1.00 57.84 181 GLY A C 1
ATOM 1425 O O . GLY A 1 181 ? 13.466 36.934 8.373 1.00 57.84 181 GLY A O 1
ATOM 1426 N N . GLY A 1 182 ? 13.557 38.076 10.298 1.00 52.06 182 GLY A N 1
ATOM 1427 C CA . GLY A 1 182 ? 13.702 36.892 11.142 1.00 52.06 182 GLY A CA 1
ATOM 1428 C C . GLY A 1 182 ? 12.396 36.204 11.535 1.00 52.06 182 GLY A C 1
ATOM 1429 O O . GLY A 1 182 ? 11.380 36.851 11.756 1.00 52.06 182 GLY A O 1
ATOM 1430 N N . LEU A 1 183 ? 12.487 34.892 11.768 1.00 44.38 183 LEU A N 1
ATOM 1431 C CA . LEU A 1 183 ? 11.795 34.202 12.863 1.00 44.38 183 LEU A CA 1
ATOM 1432 C C . LEU A 1 183 ? 12.501 32.859 13.115 1.00 44.38 183 LEU A C 1
ATOM 1434 O O . LEU A 1 183 ? 12.406 31.923 12.325 1.00 44.38 183 LEU A O 1
ATOM 1438 N N . PHE A 1 184 ? 13.279 32.779 14.197 1.00 50.34 184 PHE A N 1
ATOM 1439 C CA . PHE A 1 184 ? 14.087 31.599 14.516 1.00 50.34 184 PHE A CA 1
ATOM 1440 C C . PHE A 1 184 ? 13.311 30.670 15.455 1.00 50.34 184 PHE A C 1
ATOM 1442 O O . PHE A 1 184 ? 13.201 30.945 16.652 1.00 50.34 184 PHE A O 1
ATOM 1449 N N . TRP A 1 185 ? 12.820 29.541 14.939 1.00 42.44 185 TRP A N 1
ATOM 1450 C CA . TRP A 1 185 ? 12.296 28.460 15.776 1.00 42.44 185 TRP A CA 1
ATOM 1451 C C . TRP A 1 185 ? 13.432 27.851 16.610 1.00 42.44 185 TRP A C 1
ATOM 1453 O O . TRP A 1 185 ? 14.219 27.037 16.127 1.00 42.44 185 TRP A O 1
ATOM 1463 N N . ARG A 1 186 ? 13.540 28.260 17.880 1.00 46.56 186 ARG A N 1
ATOM 1464 C CA . ARG A 1 186 ? 14.476 27.652 18.834 1.00 46.56 186 ARG A CA 1
ATOM 1465 C C . ARG A 1 186 ? 13.932 26.292 19.269 1.00 46.56 186 ARG A C 1
ATOM 1467 O O . ARG A 1 186 ? 12.880 26.224 19.897 1.00 46.56 186 ARG A O 1
ATOM 1474 N N . ALA A 1 187 ? 14.673 25.223 18.987 1.00 37.44 187 ALA A N 1
ATOM 1475 C CA . ALA A 1 187 ? 14.405 23.919 19.587 1.00 37.44 187 ALA A CA 1
ATOM 1476 C C . ALA A 1 187 ? 14.524 24.005 21.127 1.00 37.44 187 ALA A C 1
ATOM 1478 O O . ALA A 1 187 ? 15.411 24.712 21.626 1.00 37.44 187 ALA A O 1
ATOM 1479 N N . PRO A 1 188 ? 13.670 23.302 21.895 1.00 40.19 188 PRO A N 1
ATOM 1480 C CA . PRO A 1 188 ? 13.732 23.326 23.352 1.00 40.19 188 PRO A CA 1
ATOM 1481 C C . PRO A 1 188 ? 15.058 22.726 23.834 1.00 40.19 188 PRO A C 1
ATOM 1483 O O . PRO A 1 188 ? 15.400 21.590 23.504 1.00 40.19 188 PRO A O 1
ATOM 1486 N N . ARG A 1 189 ? 15.818 23.489 24.631 1.00 46.16 189 ARG A N 1
ATOM 1487 C CA . ARG A 1 189 ? 17.049 22.985 25.258 1.00 46.16 189 ARG A CA 1
ATOM 1488 C C . ARG A 1 189 ? 16.664 21.950 26.310 1.00 46.16 189 ARG A C 1
ATOM 1490 O O . ARG A 1 189 ? 16.067 22.296 27.325 1.00 46.16 189 ARG A O 1
ATOM 1497 N N . THR A 1 190 ? 17.042 20.697 26.087 1.00 42.75 190 THR A N 1
ATOM 1498 C CA . THR A 1 190 ? 16.968 19.646 27.102 1.00 42.75 190 THR A CA 1
ATOM 1499 C C . THR A 1 190 ? 17.875 20.018 28.275 1.00 42.75 190 THR A C 1
ATOM 1501 O O . THR A 1 190 ? 19.102 20.021 28.169 1.00 42.75 190 THR A O 1
ATOM 1504 N N . GLY A 1 191 ? 17.269 20.390 29.403 1.00 36.19 191 GLY A N 1
ATOM 1505 C CA . GLY A 1 191 ? 18.000 20.748 30.613 1.00 36.19 191 GLY A CA 1
ATOM 1506 C C . GLY A 1 191 ? 18.696 19.528 31.209 1.00 36.19 191 GLY A C 1
ATOM 1507 O O . GLY A 1 191 ? 18.044 18.674 31.804 1.00 36.19 191 GLY A O 1
ATOM 1508 N N . ARG A 1 192 ? 20.025 19.451 31.083 1.00 38.47 192 ARG A N 1
ATOM 1509 C CA . ARG A 1 192 ? 20.850 18.524 31.868 1.00 38.47 192 ARG A CA 1
ATOM 1510 C C . ARG A 1 192 ? 21.291 19.261 33.130 1.00 38.47 192 ARG A C 1
ATOM 1512 O O . ARG A 1 192 ? 21.975 20.276 33.036 1.00 38.47 192 ARG A O 1
ATOM 1519 N N . GLY A 1 193 ? 20.803 18.814 34.283 1.00 36.41 193 GLY A N 1
ATOM 1520 C CA . GLY A 1 193 ? 20.906 19.571 35.529 1.00 36.41 193 GLY A CA 1
ATOM 1521 C C . GLY A 1 193 ? 22.239 19.436 36.268 1.00 36.41 193 GLY A C 1
ATOM 1522 O O . GLY A 1 193 ? 23.091 18.620 35.923 1.00 36.41 193 GLY A O 1
ATOM 1523 N N . GLY A 1 194 ? 22.332 20.190 37.366 1.00 35.03 194 GLY A N 1
ATOM 1524 C CA . GLY A 1 194 ? 23.213 19.887 38.491 1.00 35.03 194 GLY A CA 1
ATOM 1525 C C . GLY A 1 194 ? 24.556 20.617 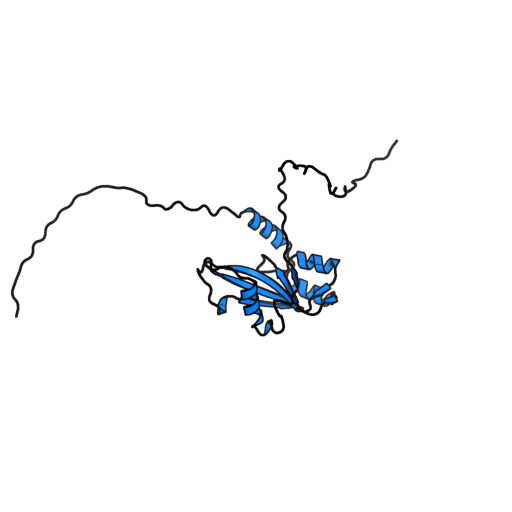38.521 1.00 35.03 194 GLY A C 1
ATOM 1526 O O . GLY A 1 194 ? 25.543 20.139 37.970 1.00 35.03 194 GLY A O 1
ATOM 1527 N N . ARG A 1 195 ? 24.631 21.658 39.357 1.00 34.50 195 ARG A N 1
ATOM 1528 C CA . ARG A 1 195 ? 25.359 21.585 40.639 1.00 34.50 195 ARG A CA 1
ATOM 1529 C C . ARG A 1 195 ? 24.864 22.677 41.588 1.00 34.50 195 ARG A C 1
ATOM 1531 O O . ARG A 1 195 ? 24.582 23.790 41.166 1.00 34.50 195 ARG A O 1
ATOM 1538 N N . ALA A 1 196 ? 24.728 22.305 42.855 1.00 36.88 196 ALA A N 1
ATOM 1539 C CA . ALA A 1 196 ? 24.447 23.198 43.973 1.00 36.88 196 ALA A CA 1
ATOM 1540 C C . ALA A 1 196 ? 25.718 23.375 44.822 1.00 36.88 196 ALA A C 1
ATOM 1542 O O . ALA A 1 196 ? 26.691 22.643 44.611 1.00 36.88 196 ALA A O 1
ATOM 1543 N N . ARG A 1 197 ? 25.618 24.233 45.850 1.00 37.38 197 ARG A N 1
ATOM 1544 C CA . ARG A 1 197 ? 26.680 24.720 46.757 1.00 37.38 197 ARG A CA 1
ATOM 1545 C C . ARG A 1 197 ? 27.514 25.849 46.123 1.00 37.38 197 ARG A C 1
ATOM 1547 O O . ARG A 1 197 ? 27.849 25.757 44.947 1.00 37.38 197 ARG A O 1
ATOM 1554 N N . SER A 1 198 ? 27.851 26.911 46.852 1.00 42.31 198 SER A N 1
ATOM 1555 C CA . SER A 1 198 ? 27.633 27.220 48.287 1.00 42.31 198 SER A CA 1
ATOM 1556 C C . SER A 1 198 ? 27.411 28.711 48.475 1.00 42.31 198 SER A C 1
ATOM 1558 O O . SER A 1 198 ? 28.195 29.449 47.841 1.00 42.31 198 SER A O 1
#

Solvent-accessible surface area (backbone atoms only — not comparable to full-atom values): 12932 Å² total; per-residue (Å²): 142,85,89,79,90,82,90,89,87,76,88,80,91,84,85,88,81,94,78,84,82,93,71,80,84,80,78,81,85,80,79,72,67,64,62,56,52,53,47,57,60,49,55,79,63,40,50,53,51,65,66,48,37,52,49,48,69,74,66,57,53,48,69,41,87,60,41,30,40,39,55,39,96,56,97,65,56,44,58,60,69,57,57,52,44,39,75,73,69,36,54,40,48,51,29,34,33,48,33,28,78,45,81,40,97,43,58,62,60,56,81,82,65,25,52,47,79,45,82,64,47,87,50,31,31,35,37,39,34,46,33,14,70,70,51,83,84,53,67,66,61,48,45,53,57,46,32,70,36,81,93,38,56,90,56,55,81,91,77,42,51,78,46,72,79,85,81,84,86,79,70,93,78,67,79,82,76,73,63,92,76,85,82,82,85,74,76,83,79,82,82,80,80,88,85,82,86,133

Radius of gyration: 29.84 Å; Cα contacts (8 Å, |Δi|>4): 213; chains: 1; bounding box: 64×69×119 Å

Secondary structure (DSSP, 8-state):
-----------------------PPPP-----SHHHHHHHHHHTTPPPHHHHHHHHHHH-PEEEEEEEEEE-S-SSS--HHHHHHHHHH-EEEEEEEEEEEEEESSSS--TTTSEEEEEEETTEEEEEEEEETTS---HHHHHHHHTTSTTTTT--GGGSEEE--------TTS---PPSS----PPP----------

Sequence (198 aa):
MRPLRSRRSFSNGAQGSLKQGRRAPDLPNRRIPEETALEQQRSRLRQREDEFVAWVLENRPIRLPGAAAIFTAASSGIPLGLMHHLRHNRVLHERVLLLSTVSTDAPRIDPAERVTLVPVGAGITRVTLHFGFMEHPNVMDGLRLACGDPALRGIDPEQITYYFRRVMVVANGAPQRQPPGGLFWRAPRTGRGGRARS

pLDDT: mean 74.12, std 24.12, range [28.38, 97.25]

Mean predicted aligned error: 15.63 Å